Protein AF-A0A934FR22-F1 (afdb_monomer_lite)

Sequence (291 aa):
MLDIVLALAELAAFVAIAAALVRPSLRRRVAWSLLGAAGLALCAGIVSGGARRLAVEAGFARFRDNQIEFGAFPIETVDAPGFAFGLVVLAFCGAWAMALFVLDRRSWPPGELIPATGAGAWPFMAPLLLAWSGTALVLLLEKAAGPAGLVRPLAFERAILPASIAAAALLAIRLRSVISALLWVCLFVSVARWPIAAFGALATHFELGTSLDVHTITEFANPFAQMPVSVAPHSTEQIVWLNLGPNLLLLPGLYLFSAGGIAFAVAMFVLHPPEARSHDTSVQSGTPGTR

pLDDT: mean 85.63, std 13.68, range [37.59, 97.94]

Secondary structure (DSSP, 8-state):
-HHHHHHHHHHHHHHHHHHHHH-GGGHHHHHHHHHHHHHHHHHHHHHH-SEEEEEEEEEEEEEETTEEEEEEEEEEEEEEETTHHHHHHHHHHHHHHHHHHHHHHS---TT-SS-TT-TT--TTHHHHHHHHHHHHHHHHHHHTT--HHHHSTTHHHHHHHHHHHHHHHHHHHH-S-HHHHHHHHHHHHHHHHHHHHHHHHHHHHTT--STT--TT--EEE-TTT-SEEE--TT-HHHHIIIIIHIIIIIHHHHHHHHHHHHHHHHHHHHHS----SSSSS----------

Structure (mmCIF, N/CA/C/O backbone):
data_AF-A0A934FR22-F1
#
_entry.id   AF-A0A934FR22-F1
#
loop_
_atom_site.group_PDB
_atom_site.id
_atom_site.type_symbol
_atom_site.label_atom_id
_atom_site.label_alt_id
_atom_site.label_comp_id
_atom_site.label_asym_id
_atom_site.label_entity_id
_atom_site.label_seq_id
_atom_site.pdbx_PDB_ins_code
_atom_site.Cartn_x
_atom_site.Cartn_y
_atom_site.Cartn_z
_atom_site.occupancy
_atom_site.B_iso_or_equiv
_atom_site.auth_seq_id
_atom_site.auth_comp_id
_atom_site.auth_asym_id
_atom_site.auth_atom_id
_atom_site.pdbx_PDB_model_num
ATOM 1 N N . MET A 1 1 ? -9.100 -10.451 -16.460 1.00 81.12 1 MET A N 1
ATOM 2 C CA . MET A 1 1 ? -10.095 -10.883 -15.446 1.00 81.12 1 MET A CA 1
ATOM 3 C C . MET A 1 1 ? -9.420 -11.369 -14.165 1.00 81.12 1 MET A C 1
ATOM 5 O O . MET A 1 1 ? -9.745 -10.841 -13.113 1.00 81.12 1 MET A O 1
ATOM 9 N N . LEU A 1 2 ? -8.453 -12.295 -14.242 1.00 84.81 2 LEU A N 1
ATOM 10 C CA . LEU A 1 2 ? -7.722 -12.813 -13.074 1.00 84.81 2 LEU A CA 1
ATOM 11 C C . LEU A 1 2 ? -7.058 -11.716 -12.216 1.00 84.81 2 LEU A C 1
ATOM 13 O O . LEU A 1 2 ? -7.221 -11.721 -11.001 1.00 84.81 2 LEU A O 1
ATOM 17 N N . ASP A 1 3 ? -6.396 -10.734 -12.837 1.00 85.31 3 ASP A N 1
ATOM 18 C CA . ASP A 1 3 ? -5.753 -9.619 -12.119 1.00 85.31 3 ASP A CA 1
ATOM 19 C C . ASP A 1 3 ? -6.724 -8.791 -11.273 1.00 85.31 3 ASP A C 1
ATOM 21 O O . ASP A 1 3 ? -6.389 -8.380 -10.167 1.00 85.31 3 ASP A O 1
ATOM 25 N N . ILE A 1 4 ? -7.945 -8.577 -11.770 1.00 86.38 4 ILE A N 1
ATOM 26 C CA . ILE A 1 4 ? -8.983 -7.834 -11.046 1.00 86.38 4 ILE A CA 1
ATOM 27 C C . ILE A 1 4 ? -9.444 -8.644 -9.832 1.00 86.38 4 ILE A C 1
ATOM 29 O O . ILE A 1 4 ? -9.601 -8.094 -8.749 1.00 86.38 4 ILE A O 1
ATOM 33 N N . VAL A 1 5 ? -9.622 -9.958 -9.985 1.00 89.81 5 VAL A N 1
ATOM 34 C CA . VAL A 1 5 ? -10.012 -10.834 -8.871 1.00 89.81 5 VAL A CA 1
ATOM 35 C C . VAL A 1 5 ? -8.942 -10.834 -7.781 1.00 89.81 5 VAL A C 1
ATOM 37 O O . VAL A 1 5 ? -9.274 -10.691 -6.607 1.00 89.81 5 VAL A O 1
ATOM 40 N N . LEU A 1 6 ? -7.664 -10.929 -8.157 1.00 88.62 6 LEU A N 1
ATOM 41 C CA . LEU A 1 6 ? -6.547 -10.853 -7.214 1.00 88.62 6 LEU A CA 1
ATOM 42 C C . LEU A 1 6 ? -6.492 -9.491 -6.515 1.00 88.62 6 LEU A C 1
ATOM 44 O O . LEU A 1 6 ? -6.367 -9.433 -5.295 1.00 88.62 6 LEU A O 1
ATOM 48 N N . ALA A 1 7 ? -6.675 -8.409 -7.272 1.00 88.31 7 ALA A N 1
ATOM 49 C CA . ALA A 1 7 ? -6.735 -7.055 -6.741 1.00 88.31 7 ALA A CA 1
ATOM 50 C C . ALA A 1 7 ? -7.858 -6.862 -5.710 1.00 88.31 7 ALA A C 1
ATOM 52 O O . ALA A 1 7 ? -7.656 -6.212 -4.684 1.00 88.31 7 ALA A O 1
ATOM 53 N N . LEU A 1 8 ? -9.039 -7.423 -5.982 1.00 90.88 8 LEU A N 1
ATOM 54 C CA . LEU A 1 8 ? -10.184 -7.385 -5.075 1.00 90.88 8 LEU A CA 1
ATOM 55 C C . LEU A 1 8 ? -9.965 -8.268 -3.844 1.00 90.88 8 LEU A C 1
ATOM 57 O O . LEU A 1 8 ? -10.337 -7.869 -2.743 1.00 90.88 8 LEU A O 1
ATOM 61 N N . ALA A 1 9 ? -9.346 -9.439 -4.007 1.00 91.94 9 ALA A N 1
ATOM 62 C CA . ALA A 1 9 ? -9.019 -10.331 -2.898 1.00 91.94 9 ALA A CA 1
ATOM 63 C C . ALA A 1 9 ? -7.996 -9.699 -1.940 1.00 91.94 9 ALA A C 1
ATOM 65 O O . ALA A 1 9 ? -8.163 -9.774 -0.724 1.00 91.94 9 ALA A O 1
ATOM 66 N N . GLU A 1 10 ? -6.977 -9.027 -2.475 1.00 93.31 10 GLU A N 1
ATOM 67 C CA . GLU A 1 10 ? -6.004 -8.268 -1.687 1.00 93.31 10 GLU A CA 1
ATOM 68 C C . GLU A 1 10 ? -6.675 -7.116 -0.928 1.00 93.31 10 GLU A C 1
ATOM 70 O O . GLU A 1 10 ? -6.503 -6.990 0.286 1.00 93.31 10 GLU A O 1
ATOM 75 N N . LEU A 1 11 ? -7.505 -6.317 -1.609 1.00 93.38 11 LEU A N 1
ATOM 76 C CA . LEU A 1 11 ? -8.269 -5.253 -0.957 1.00 93.38 11 LEU A CA 1
ATOM 77 C C . LEU A 1 11 ? -9.165 -5.813 0.159 1.00 93.38 11 LEU A C 1
ATOM 79 O O . LEU A 1 11 ? -9.207 -5.258 1.256 1.00 93.38 11 LEU A O 1
ATOM 83 N N . ALA A 1 12 ? -9.845 -6.935 -0.089 1.00 94.88 12 ALA A N 1
ATOM 84 C CA . ALA A 1 12 ? -10.664 -7.607 0.912 1.00 94.88 12 ALA A CA 1
ATOM 85 C C . ALA A 1 12 ? -9.831 -8.079 2.115 1.00 94.88 12 ALA A C 1
ATOM 87 O O . ALA A 1 12 ? -10.291 -7.953 3.250 1.00 94.88 12 ALA A O 1
ATOM 88 N N . ALA A 1 13 ? -8.603 -8.561 1.900 1.00 95.81 13 ALA A N 1
ATOM 89 C CA . ALA A 1 13 ? -7.690 -8.930 2.979 1.00 95.81 13 ALA A CA 1
ATOM 90 C C . ALA A 1 13 ? -7.283 -7.710 3.822 1.00 95.81 13 ALA A C 1
ATOM 92 O O . ALA A 1 13 ? -7.377 -7.769 5.050 1.00 95.81 13 ALA A O 1
ATOM 93 N N . PHE A 1 14 ? -6.917 -6.585 3.198 1.00 96.62 14 PHE A N 1
ATOM 94 C CA . PHE A 1 14 ? -6.608 -5.344 3.919 1.00 96.62 14 PHE A CA 1
ATOM 95 C C . PHE A 1 14 ? -7.807 -4.823 4.718 1.00 96.62 14 PHE A C 1
ATOM 97 O O . PHE A 1 14 ? -7.660 -4.470 5.889 1.00 96.62 14 PHE A O 1
ATOM 104 N N . VAL A 1 15 ? -9.006 -4.830 4.128 1.00 96.25 15 VAL A N 1
ATOM 105 C CA . VAL A 1 15 ? -10.252 -4.445 4.810 1.00 96.25 15 VAL A CA 1
ATOM 106 C C . VAL A 1 15 ? -10.566 -5.391 5.970 1.00 96.25 15 VAL A C 1
ATOM 108 O O . VAL A 1 15 ? -10.941 -4.933 7.048 1.00 96.25 15 VAL A O 1
ATOM 111 N N . ALA A 1 16 ? -10.373 -6.700 5.797 1.00 97.06 16 ALA A N 1
ATOM 112 C CA . ALA A 1 16 ? -10.585 -7.681 6.856 1.00 97.06 16 ALA A CA 1
ATOM 113 C C . ALA A 1 16 ? -9.608 -7.479 8.024 1.00 97.06 16 ALA A C 1
ATOM 115 O O . ALA A 1 16 ? -10.032 -7.505 9.182 1.00 97.06 16 ALA A O 1
ATOM 116 N N . ILE A 1 17 ? -8.323 -7.222 7.745 1.00 96.31 17 ILE A N 1
ATOM 117 C CA . ILE A 1 17 ? -7.327 -6.899 8.777 1.00 96.31 17 ILE A CA 1
ATOM 118 C C . ILE A 1 17 ? -7.725 -5.611 9.500 1.00 96.31 17 ILE A C 1
ATOM 120 O O . ILE A 1 17 ? -7.822 -5.612 10.726 1.00 96.31 17 ILE A O 1
ATOM 124 N N . ALA A 1 18 ? -8.027 -4.541 8.762 1.00 94.81 18 ALA A N 1
ATOM 125 C CA . ALA A 1 18 ? -8.486 -3.269 9.315 1.00 94.81 18 ALA A CA 1
ATOM 126 C C . ALA A 1 18 ? -9.706 -3.452 10.240 1.00 94.81 18 ALA A C 1
ATOM 128 O O . ALA A 1 18 ? -9.711 -2.970 11.374 1.00 94.81 18 ALA A O 1
ATOM 129 N N . ALA A 1 19 ? -10.703 -4.230 9.813 1.00 93.69 19 ALA A N 1
ATOM 130 C CA . ALA A 1 19 ? -11.876 -4.545 10.620 1.00 93.69 19 ALA A CA 1
ATOM 131 C C . ALA A 1 19 ? -11.530 -5.359 11.881 1.00 93.69 19 ALA A C 1
ATOM 133 O O . ALA A 1 19 ? -12.086 -5.098 12.946 1.00 93.69 19 ALA A O 1
ATOM 134 N N . ALA A 1 20 ? -10.603 -6.317 11.799 1.00 93.56 20 ALA A N 1
ATOM 135 C CA . ALA A 1 20 ? -10.136 -7.104 12.944 1.00 93.56 20 ALA A CA 1
ATOM 136 C C . ALA A 1 20 ? -9.301 -6.293 13.950 1.00 93.56 20 ALA A C 1
ATOM 138 O O . ALA A 1 20 ? -9.310 -6.594 15.151 1.00 93.56 20 ALA A O 1
ATOM 139 N N . LEU A 1 21 ? -8.602 -5.255 13.485 1.00 91.44 21 LEU A N 1
ATOM 140 C CA . LEU A 1 21 ? -7.914 -4.305 14.357 1.00 91.44 21 LEU A CA 1
ATOM 141 C C . LEU A 1 21 ? -8.916 -3.512 15.201 1.00 91.44 21 LEU A C 1
ATOM 143 O O . LEU A 1 21 ? -8.714 -3.382 16.409 1.00 91.44 21 LEU A O 1
ATOM 147 N N . VAL A 1 22 ? -10.014 -3.058 14.589 1.00 89.44 22 VAL A N 1
ATOM 148 C CA . VAL A 1 22 ? -11.080 -2.301 15.267 1.00 89.44 22 VAL A CA 1
ATOM 149 C C . VAL A 1 22 ? -11.960 -3.205 16.137 1.00 89.44 22 VAL A C 1
ATOM 151 O O . VAL A 1 22 ? -12.307 -2.836 17.257 1.00 89.44 22 VAL A O 1
ATOM 154 N N . ARG A 1 23 ? -12.325 -4.399 15.652 1.00 90.25 23 ARG A N 1
ATOM 155 C CA . ARG A 1 23 ? -13.284 -5.303 16.301 1.00 90.25 23 ARG A CA 1
ATOM 156 C C . ARG A 1 23 ? -12.624 -6.625 16.722 1.00 90.25 23 ARG A C 1
ATOM 158 O O . ARG A 1 23 ? -12.466 -7.521 15.887 1.00 90.25 23 ARG A O 1
ATOM 165 N N . PRO A 1 24 ? -12.338 -6.820 18.027 1.00 89.75 24 PRO A N 1
ATOM 166 C CA . PRO A 1 24 ? -11.644 -8.009 18.525 1.00 89.75 24 PRO A CA 1
ATOM 167 C C . PRO A 1 24 ? -12.301 -9.339 18.142 1.00 89.75 24 PRO A C 1
ATOM 169 O O . PRO A 1 24 ? -11.608 -10.279 17.770 1.00 89.75 24 PRO A O 1
ATOM 172 N N . SER A 1 25 ? -13.638 -9.403 18.123 1.00 92.31 25 SER A N 1
ATOM 173 C CA . SER A 1 25 ? -14.383 -10.628 17.791 1.00 92.31 25 SER A CA 1
ATOM 174 C C . SER A 1 25 ? -14.128 -11.164 16.374 1.00 92.31 25 SER A C 1
ATOM 176 O O . SER A 1 25 ? -14.521 -12.288 16.065 1.00 92.31 25 SER A O 1
ATOM 178 N N . LEU A 1 26 ? -13.527 -10.364 15.488 1.00 94.94 26 LEU A N 1
ATOM 179 C CA . LEU A 1 26 ? -13.188 -10.769 14.124 1.00 94.94 26 LEU A CA 1
ATOM 180 C C . LEU A 1 26 ? -11.766 -11.332 13.999 1.00 94.94 26 LEU A C 1
ATOM 182 O O . LEU A 1 26 ? -11.506 -12.058 13.042 1.00 94.94 26 LEU A O 1
ATOM 186 N N . ARG A 1 27 ? -10.863 -11.062 14.954 1.00 94.62 27 ARG A N 1
ATOM 187 C CA . ARG A 1 27 ? -9.419 -11.358 14.852 1.00 94.62 27 ARG A CA 1
ATOM 188 C C . ARG A 1 27 ? -9.137 -12.801 14.474 1.00 94.62 27 ARG A C 1
ATOM 190 O O . ARG A 1 27 ? -8.468 -13.051 13.478 1.00 94.62 27 ARG A O 1
ATOM 197 N N . ARG A 1 28 ? -9.714 -13.749 15.214 1.00 95.75 28 ARG A N 1
ATOM 198 C CA . ARG A 1 28 ? -9.507 -15.181 14.971 1.00 95.75 28 ARG A CA 1
ATOM 199 C C . ARG A 1 28 ? -10.031 -15.632 13.607 1.00 95.75 28 ARG A C 1
ATOM 201 O O . ARG A 1 28 ? -9.380 -16.431 12.944 1.00 95.75 28 ARG A O 1
ATOM 208 N N . ARG A 1 29 ? -11.188 -15.118 13.174 1.00 97.19 29 ARG A N 1
ATOM 209 C CA . ARG A 1 29 ? -11.782 -15.463 11.869 1.00 97.19 29 ARG A CA 1
ATOM 210 C C . ARG A 1 29 ? -10.920 -14.937 10.724 1.00 97.19 29 ARG A C 1
ATOM 212 O O . ARG A 1 29 ? -10.612 -15.690 9.808 1.00 97.19 29 ARG A O 1
ATOM 219 N N . VAL A 1 30 ? -10.489 -13.681 10.829 1.00 97.56 30 VAL A N 1
ATOM 220 C CA . VAL A 1 30 ? -9.625 -13.038 9.833 1.00 97.56 30 VAL A CA 1
ATOM 221 C C . VAL A 1 30 ? -8.252 -13.708 9.784 1.00 97.56 30 VAL A C 1
ATOM 223 O O . VAL A 1 30 ? -7.750 -13.983 8.700 1.00 97.56 30 VAL A O 1
ATOM 226 N N . ALA A 1 31 ? -7.667 -14.060 10.931 1.00 97.38 31 ALA A N 1
ATOM 227 C CA . ALA A 1 31 ? -6.400 -14.787 10.979 1.00 97.38 31 ALA A CA 1
ATOM 228 C C . ALA A 1 31 ? -6.476 -16.124 10.222 1.00 97.38 31 ALA A C 1
ATOM 230 O O . ALA A 1 31 ? -5.616 -16.410 9.391 1.00 97.38 31 ALA A O 1
ATOM 231 N N . TRP A 1 32 ? -7.537 -16.912 10.431 1.00 97.94 32 TRP A N 1
ATOM 232 C CA . TRP A 1 32 ? -7.736 -18.157 9.684 1.00 97.94 32 TRP A CA 1
ATOM 233 C C . TRP A 1 32 ? -7.959 -17.931 8.189 1.00 97.94 32 TRP A C 1
ATOM 235 O O . TRP A 1 32 ? -7.387 -18.664 7.384 1.00 97.94 32 TRP A O 1
ATOM 245 N N . SER A 1 33 ? -8.731 -16.911 7.794 1.00 97.50 33 SER A N 1
ATOM 246 C CA . SER A 1 33 ? -8.912 -16.604 6.370 1.00 97.50 33 SER A CA 1
ATOM 247 C C . SER A 1 33 ? -7.609 -16.169 5.699 1.00 97.50 33 SER A C 1
ATOM 249 O O . SER A 1 33 ? -7.371 -16.548 4.557 1.00 97.50 33 SER A O 1
ATOM 251 N N . LEU A 1 34 ? -6.742 -15.433 6.405 1.00 97.38 34 LEU A N 1
ATOM 252 C CA . LEU A 1 34 ? -5.422 -15.049 5.897 1.00 97.38 34 LEU A CA 1
ATOM 253 C C . LEU A 1 34 ? -4.523 -16.269 5.694 1.00 97.38 34 LEU A C 1
ATOM 255 O O . LEU A 1 34 ? -3.873 -16.364 4.660 1.00 97.38 34 LEU A O 1
ATOM 259 N N . LEU A 1 35 ? -4.513 -17.223 6.631 1.00 97.31 35 LEU A N 1
ATOM 260 C CA . LEU A 1 35 ? -3.763 -18.474 6.465 1.00 97.31 35 LEU A CA 1
ATOM 261 C C . LEU A 1 35 ? -4.289 -19.306 5.287 1.00 97.31 35 LEU A C 1
ATOM 263 O O . LEU A 1 35 ? -3.499 -19.863 4.528 1.00 97.31 35 LEU A O 1
ATOM 267 N N . GLY A 1 36 ? -5.610 -19.349 5.095 1.00 96.38 36 GLY A N 1
ATOM 268 C CA . GLY A 1 36 ? -6.220 -19.977 3.922 1.00 96.38 36 GLY A CA 1
ATOM 269 C C . GLY A 1 36 ? -5.791 -19.303 2.615 1.00 96.38 36 GLY A C 1
ATOM 270 O O . GLY A 1 36 ? -5.343 -19.980 1.692 1.00 96.38 36 GLY A O 1
ATOM 271 N N . ALA A 1 37 ? -5.858 -17.969 2.552 1.00 94.12 37 ALA A N 1
ATOM 272 C CA . ALA A 1 37 ? -5.422 -17.191 1.391 1.00 94.12 37 ALA A CA 1
ATOM 273 C C . ALA A 1 37 ? -3.923 -17.374 1.098 1.00 94.12 37 ALA A C 1
ATOM 275 O O . ALA A 1 37 ? -3.538 -17.532 -0.058 1.00 94.12 37 ALA A O 1
ATOM 276 N N . ALA A 1 38 ? -3.094 -17.424 2.141 1.00 93.81 38 ALA A N 1
ATOM 277 C CA . ALA A 1 38 ? -1.664 -17.685 2.049 1.00 93.81 38 ALA A CA 1
ATOM 278 C C . ALA A 1 38 ? -1.362 -19.058 1.433 1.00 93.81 38 ALA A C 1
ATOM 280 O O . ALA A 1 38 ? -0.555 -19.160 0.510 1.00 93.81 38 ALA A O 1
ATOM 281 N N . GLY A 1 39 ? -2.044 -20.105 1.912 1.00 94.00 39 GLY A N 1
ATOM 282 C CA . GLY A 1 39 ? -1.922 -21.453 1.362 1.00 94.00 39 GLY A CA 1
ATOM 283 C C . GLY A 1 39 ? -2.345 -21.510 -0.105 1.00 94.00 39 GLY A C 1
ATOM 284 O O . GLY A 1 39 ? -1.630 -22.075 -0.928 1.00 94.00 39 GLY A O 1
ATOM 285 N N . LEU A 1 40 ? -3.458 -20.860 -0.459 1.00 93.19 40 LEU A N 1
ATOM 286 C CA . LEU A 1 40 ? -3.921 -20.780 -1.846 1.00 93.19 40 LEU A CA 1
ATOM 287 C C . LEU A 1 40 ? -2.934 -20.035 -2.751 1.00 93.19 40 LEU A C 1
ATOM 289 O O . LEU A 1 40 ? -2.657 -20.510 -3.849 1.00 93.19 40 LEU A O 1
ATOM 293 N N . ALA A 1 41 ? -2.378 -18.906 -2.305 1.00 91.00 41 ALA A N 1
ATOM 294 C CA . ALA A 1 41 ? -1.398 -18.140 -3.074 1.00 91.00 41 ALA A CA 1
ATOM 295 C C . ALA A 1 41 ? -0.099 -18.928 -3.295 1.00 91.00 41 ALA A C 1
ATOM 297 O O . ALA A 1 41 ? 0.434 -18.935 -4.406 1.00 91.00 41 ALA A O 1
ATOM 298 N N . LEU A 1 42 ? 0.379 -19.638 -2.269 1.00 92.75 42 LEU A N 1
ATOM 299 C CA . LEU A 1 42 ? 1.545 -20.509 -2.381 1.00 92.75 42 LEU A CA 1
ATOM 300 C C . LEU A 1 42 ? 1.291 -21.661 -3.360 1.00 92.75 42 LEU A C 1
ATOM 302 O O . LEU A 1 42 ? 2.094 -21.880 -4.265 1.00 92.75 42 LEU A O 1
ATOM 306 N N . CYS A 1 43 ? 0.161 -22.360 -3.221 1.00 93.12 43 CYS A N 1
ATOM 307 C CA . CYS A 1 43 ? -0.235 -23.426 -4.140 1.00 93.12 43 CYS A CA 1
ATOM 308 C C . CYS A 1 43 ? -0.362 -22.908 -5.574 1.00 93.12 43 CYS A C 1
ATOM 310 O O . CYS A 1 43 ? 0.142 -23.546 -6.492 1.00 93.12 43 CYS A O 1
ATOM 312 N N . ALA A 1 44 ? -0.973 -21.737 -5.777 1.00 89.56 44 ALA A N 1
ATOM 313 C CA . ALA A 1 44 ? -1.074 -21.113 -7.091 1.00 89.56 44 ALA A CA 1
ATOM 314 C C . ALA A 1 44 ? 0.311 -20.811 -7.683 1.00 89.56 44 ALA A C 1
ATOM 316 O O . ALA A 1 44 ? 0.543 -21.092 -8.857 1.00 89.56 44 ALA A O 1
ATOM 317 N N . GLY A 1 45 ? 1.245 -20.302 -6.873 1.00 87.50 45 GLY A N 1
ATOM 318 C CA . GLY A 1 45 ? 2.629 -20.072 -7.285 1.00 87.50 45 GLY A CA 1
ATOM 319 C C . GLY A 1 45 ? 3.343 -21.357 -7.709 1.00 87.50 45 GLY A C 1
ATOM 320 O O . GLY A 1 45 ? 3.931 -21.402 -8.788 1.00 87.50 45 GLY A O 1
ATOM 321 N N . ILE A 1 46 ? 3.229 -22.424 -6.914 1.00 91.38 46 ILE A N 1
ATOM 322 C CA . ILE A 1 46 ? 3.841 -23.732 -7.201 1.00 91.38 46 ILE A CA 1
ATOM 323 C C . ILE A 1 46 ? 3.233 -24.366 -8.459 1.00 91.38 46 ILE A C 1
ATOM 325 O O . ILE A 1 46 ? 3.970 -24.796 -9.342 1.00 91.38 46 ILE A O 1
ATOM 329 N N . VAL A 1 47 ? 1.900 -24.400 -8.558 1.00 90.44 47 VAL A N 1
ATOM 330 C CA . VAL A 1 47 ? 1.175 -25.016 -9.683 1.00 90.44 47 VAL A CA 1
ATOM 331 C C . VAL A 1 47 ? 1.406 -24.254 -10.981 1.00 90.44 47 VAL A C 1
ATOM 333 O O . VAL A 1 47 ? 1.484 -24.874 -12.037 1.00 90.44 47 VAL A O 1
ATOM 336 N N . SER A 1 48 ? 1.541 -22.924 -10.918 1.00 82.38 48 SER A N 1
ATOM 337 C CA . SER A 1 48 ? 1.800 -22.126 -12.117 1.00 82.38 48 SER A CA 1
ATOM 338 C C . SER A 1 48 ? 3.117 -22.495 -12.805 1.00 82.38 48 SER A C 1
ATOM 340 O O . SER A 1 48 ? 3.190 -22.379 -14.025 1.00 82.38 48 SER A O 1
ATOM 342 N N . GLY A 1 49 ? 4.100 -23.013 -12.053 1.00 81.19 49 GLY A N 1
ATOM 343 C CA . GLY A 1 49 ? 5.391 -23.457 -12.576 1.00 81.19 49 GLY A CA 1
ATOM 344 C C . GLY A 1 49 ? 6.190 -22.358 -13.296 1.00 81.19 49 GLY A C 1
ATOM 345 O O . GLY A 1 49 ? 5.706 -21.264 -13.570 1.00 81.19 49 GLY A O 1
ATOM 346 N N 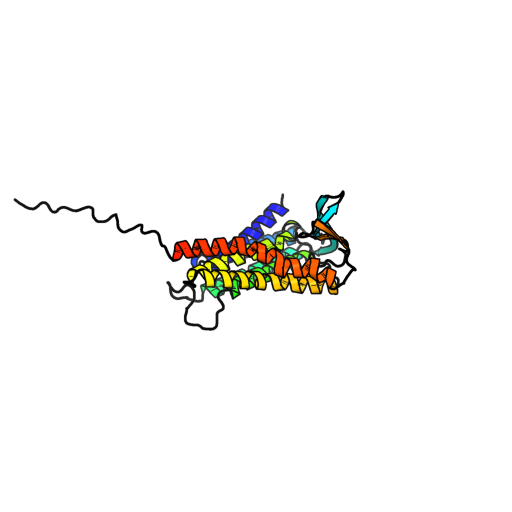. GLY A 1 50 ? 7.453 -22.654 -13.611 1.00 87.06 50 GLY A N 1
ATOM 347 C CA . GLY A 1 50 ? 8.266 -21.825 -14.509 1.00 87.06 50 GLY A CA 1
ATOM 348 C C . GLY A 1 50 ? 8.693 -20.452 -13.974 1.00 87.06 50 GLY A C 1
ATOM 349 O O . GLY A 1 50 ? 8.508 -20.116 -12.804 1.00 87.06 50 GLY A O 1
ATOM 350 N N . ALA A 1 51 ? 9.329 -19.676 -14.854 1.00 92.06 51 ALA A N 1
ATOM 351 C CA . ALA A 1 51 ? 9.683 -18.283 -14.607 1.00 92.06 51 ALA A CA 1
ATOM 352 C C . ALA A 1 51 ? 8.510 -17.369 -14.991 1.00 92.06 51 ALA A C 1
ATOM 354 O O . ALA A 1 51 ? 7.832 -17.595 -15.995 1.00 92.06 51 ALA A O 1
ATOM 355 N N . ARG A 1 52 ? 8.277 -16.332 -14.191 1.00 92.31 52 ARG A N 1
ATOM 356 C CA . ARG A 1 52 ? 7.316 -15.261 -14.445 1.00 92.31 52 ARG A CA 1
ATOM 357 C C . ARG A 1 52 ? 8.064 -13.987 -14.778 1.00 92.31 52 ARG A C 1
ATOM 359 O O . ARG A 1 52 ? 9.100 -13.716 -14.182 1.00 92.31 52 ARG A O 1
ATOM 366 N N . ARG A 1 53 ? 7.464 -13.203 -15.667 1.00 94.94 53 ARG A N 1
ATOM 367 C CA . ARG A 1 53 ? 7.978 -11.922 -16.131 1.00 94.94 53 ARG A CA 1
ATOM 368 C C . ARG A 1 53 ? 6.978 -10.819 -15.819 1.00 94.94 53 ARG A C 1
ATOM 370 O O . ARG A 1 53 ? 5.791 -10.972 -16.114 1.00 94.94 53 ARG A O 1
ATOM 377 N N . LEU A 1 54 ? 7.448 -9.721 -15.244 1.00 95.06 54 LEU A N 1
ATOM 378 C CA . LEU A 1 54 ? 6.654 -8.537 -14.926 1.00 95.06 54 LEU A CA 1
ATOM 379 C C . LEU A 1 54 ? 7.328 -7.297 -15.514 1.00 95.06 54 LEU A C 1
ATOM 381 O O . LEU A 1 54 ? 8.472 -7.006 -15.185 1.00 95.06 54 LEU A O 1
ATOM 385 N N . ALA A 1 55 ? 6.602 -6.548 -16.344 1.00 94.88 55 ALA A N 1
ATOM 386 C CA . ALA A 1 55 ? 6.992 -5.187 -16.695 1.00 94.88 55 ALA A CA 1
ATOM 387 C C . ALA A 1 55 ? 6.596 -4.257 -15.541 1.00 94.88 55 ALA A C 1
ATOM 389 O O . ALA A 1 55 ? 5.411 -4.128 -15.223 1.00 94.88 55 ALA A O 1
ATOM 390 N N . VAL A 1 56 ? 7.591 -3.669 -14.887 1.00 93.75 56 VAL A N 1
ATOM 391 C CA . VAL A 1 56 ? 7.406 -2.685 -13.824 1.00 93.75 56 VAL A CA 1
ATOM 392 C C . VAL A 1 56 ? 7.238 -1.323 -14.479 1.00 93.75 56 VAL A C 1
ATOM 394 O O . VAL A 1 56 ? 8.070 -0.890 -15.277 1.00 93.75 56 VAL A O 1
ATOM 397 N N . GLU A 1 57 ? 6.138 -0.660 -14.146 1.00 93.31 57 GLU A N 1
ATOM 398 C CA . GLU A 1 57 ? 5.760 0.628 -14.711 1.00 93.31 57 GLU A CA 1
ATOM 399 C C . GLU A 1 57 ? 5.422 1.606 -13.587 1.00 93.31 57 GLU A C 1
ATOM 401 O O . GLU A 1 57 ? 4.774 1.240 -12.602 1.00 93.31 57 GLU A O 1
ATOM 406 N N . ALA A 1 58 ? 5.804 2.864 -13.769 1.00 90.88 58 ALA A N 1
ATOM 407 C CA . ALA A 1 58 ? 5.405 3.963 -12.909 1.00 90.88 58 ALA A CA 1
ATOM 408 C C . ALA A 1 58 ? 4.269 4.764 -13.570 1.00 90.88 58 ALA A C 1
ATOM 410 O O . ALA A 1 58 ? 4.272 4.985 -14.781 1.00 90.88 58 ALA A O 1
ATOM 411 N N . GLY A 1 59 ? 3.261 5.172 -12.798 1.00 88.12 59 GLY A N 1
ATOM 412 C CA . GLY A 1 59 ? 2.074 5.858 -13.322 1.00 88.12 59 GLY A CA 1
ATOM 413 C C . GLY A 1 59 ? 2.092 7.352 -13.018 1.00 88.12 59 GLY A C 1
ATOM 414 O O . GLY A 1 59 ? 1.977 7.724 -11.853 1.00 88.12 59 GLY A O 1
ATOM 415 N N . PHE A 1 60 ? 2.167 8.204 -14.045 1.00 87.44 60 PHE A N 1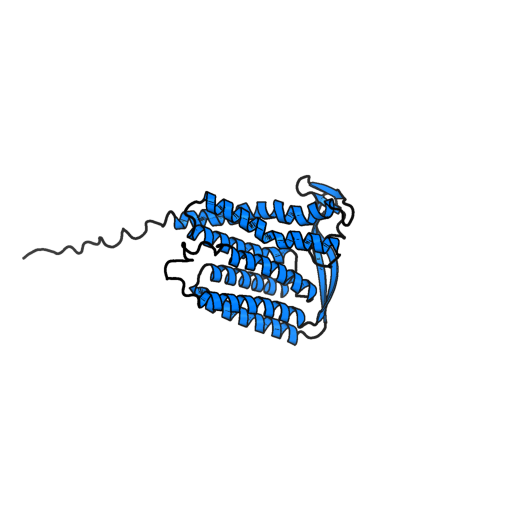
ATOM 416 C CA . PHE A 1 60 ? 2.180 9.665 -13.883 1.00 87.44 60 PHE A CA 1
ATOM 417 C C . PHE A 1 60 ? 1.351 10.383 -14.946 1.00 87.44 60 PHE A C 1
ATOM 419 O O . PHE A 1 60 ? 1.132 9.881 -16.048 1.00 87.44 60 PHE A O 1
ATOM 426 N N . ALA A 1 61 ? 0.890 11.587 -14.609 1.00 87.25 61 ALA A N 1
ATOM 427 C CA . ALA A 1 61 ? 0.253 12.473 -15.572 1.00 87.25 61 ALA A CA 1
ATOM 428 C C . ALA A 1 61 ? 1.307 13.043 -16.536 1.00 87.25 61 ALA A C 1
ATOM 430 O O . ALA A 1 61 ? 2.326 13.587 -16.104 1.00 87.25 61 ALA A O 1
ATOM 431 N N . ARG A 1 62 ? 1.051 12.950 -17.840 1.00 87.62 62 ARG A N 1
ATOM 432 C CA . ARG A 1 62 ? 1.906 13.481 -18.906 1.00 87.62 62 ARG A CA 1
ATOM 433 C C . ARG A 1 62 ? 1.104 14.329 -19.881 1.00 87.62 62 ARG A C 1
ATOM 435 O O . ARG A 1 62 ? -0.107 14.156 -20.007 1.00 87.62 62 ARG A O 1
ATOM 442 N N . PHE A 1 63 ? 1.793 15.221 -20.583 1.00 86.06 63 PHE A N 1
ATOM 443 C CA . PHE A 1 63 ? 1.205 15.962 -21.691 1.00 86.06 63 PHE A CA 1
ATOM 444 C C . PHE A 1 63 ? 1.342 15.172 -22.989 1.00 86.06 63 PHE A C 1
ATOM 446 O O . PHE A 1 63 ? 2.440 14.767 -23.363 1.00 86.06 63 PHE A O 1
ATOM 453 N N . ARG A 1 64 ? 0.225 14.986 -23.691 1.00 83.69 64 ARG A N 1
ATOM 454 C CA . ARG A 1 64 ? 0.187 14.470 -25.058 1.00 83.69 64 ARG A CA 1
ATOM 455 C C . ARG A 1 64 ? -0.828 15.274 -25.853 1.00 83.69 64 ARG A C 1
ATOM 457 O O . ARG A 1 64 ? -1.956 15.439 -25.405 1.00 83.69 64 ARG A O 1
ATOM 464 N N . ASP A 1 65 ? -0.415 15.805 -27.001 1.00 85.81 65 ASP A N 1
ATOM 465 C CA . ASP A 1 65 ? -1.293 16.558 -27.908 1.00 85.81 65 ASP A CA 1
ATOM 466 C C . ASP A 1 65 ? -2.082 17.690 -27.200 1.00 85.81 65 ASP A C 1
ATOM 468 O O . ASP A 1 65 ? -3.278 17.874 -27.418 1.00 85.81 65 ASP A O 1
ATOM 472 N N . ASN A 1 66 ? -1.409 18.446 -26.318 1.00 84.25 66 ASN A N 1
ATOM 473 C CA . ASN A 1 66 ? -1.983 19.500 -25.457 1.00 84.25 66 ASN A CA 1
ATOM 474 C C . ASN A 1 66 ? -3.053 19.036 -24.446 1.00 84.25 66 ASN A C 1
ATOM 476 O O . ASN A 1 66 ? -3.781 19.864 -23.898 1.00 84.25 66 ASN A O 1
ATOM 480 N N . GLN A 1 67 ? -3.140 17.740 -24.156 1.00 86.88 67 GLN A N 1
ATOM 481 C CA . GLN A 1 67 ? -4.017 17.184 -23.128 1.00 86.88 67 GLN A CA 1
ATOM 482 C C . GLN A 1 67 ? -3.209 16.485 -22.035 1.00 86.88 67 GLN A C 1
ATOM 484 O O . GLN A 1 67 ? -2.137 15.933 -22.285 1.00 86.88 67 GLN A O 1
ATOM 489 N N . ILE A 1 68 ? -3.732 16.521 -20.808 1.00 85.94 68 ILE A N 1
ATOM 490 C CA . ILE A 1 68 ? -3.184 15.755 -19.688 1.00 85.94 68 ILE A CA 1
ATOM 491 C C . ILE A 1 68 ? -3.772 14.348 -19.760 1.00 85.94 68 ILE A C 1
ATOM 493 O O . ILE A 1 68 ? -4.983 14.168 -19.631 1.00 85.94 68 ILE A O 1
ATOM 497 N N . GLU A 1 69 ? -2.912 13.351 -19.922 1.00 88.81 69 GLU A N 1
ATOM 498 C CA . GLU A 1 69 ? -3.277 11.938 -19.858 1.00 88.81 69 GLU A CA 1
ATOM 499 C C . GLU A 1 69 ? -2.468 11.215 -18.778 1.00 88.81 69 GLU A C 1
ATOM 501 O O . GLU A 1 69 ? -1.346 11.601 -18.449 1.00 88.81 69 GLU A O 1
ATOM 506 N N . PHE A 1 70 ? -3.028 10.144 -18.217 1.00 86.69 70 PHE A N 1
ATOM 507 C CA . PHE A 1 70 ? -2.269 9.254 -17.342 1.00 86.69 70 PHE A CA 1
ATOM 508 C C . PHE A 1 70 ? -1.453 8.287 -18.199 1.00 86.69 70 PHE A C 1
ATOM 510 O O . PHE A 1 70 ? -2.011 7.461 -18.921 1.00 86.69 70 PHE A O 1
ATOM 517 N N . GLY A 1 71 ? -0.132 8.407 -18.120 1.00 84.81 71 GLY A N 1
ATOM 518 C CA . GLY A 1 71 ? 0.819 7.532 -18.789 1.00 84.81 71 GLY A CA 1
ATOM 519 C C . GLY A 1 71 ? 1.381 6.476 -17.843 1.00 84.81 71 GLY A C 1
ATOM 520 O O . GLY A 1 71 ? 1.568 6.727 -16.651 1.00 84.81 71 GLY A O 1
ATOM 521 N N . ALA A 1 72 ? 1.675 5.304 -18.400 1.00 89.06 72 ALA A N 1
ATOM 522 C CA . ALA A 1 72 ? 2.547 4.319 -17.779 1.00 89.06 72 ALA A CA 1
ATOM 523 C C . ALA A 1 72 ? 3.957 4.486 -18.356 1.00 89.06 72 ALA A C 1
ATOM 525 O O . ALA A 1 72 ? 4.134 4.513 -19.577 1.00 89.06 72 ALA A O 1
ATOM 526 N N . PHE A 1 73 ? 4.941 4.636 -17.478 1.00 90.19 73 PHE A N 1
ATOM 527 C CA . PHE A 1 73 ? 6.347 4.798 -17.816 1.00 90.19 73 PHE A CA 1
ATOM 528 C C . PHE A 1 73 ? 7.068 3.489 -17.502 1.00 90.19 73 PHE A C 1
ATOM 530 O O . PHE A 1 73 ? 7.071 3.083 -16.339 1.00 90.19 73 PHE A O 1
ATOM 537 N N . PRO A 1 74 ? 7.642 2.799 -18.501 1.00 92.00 74 PRO A N 1
ATOM 538 C CA . PRO A 1 74 ? 8.374 1.567 -18.254 1.00 92.00 74 PRO A CA 1
ATOM 539 C C . PRO A 1 74 ? 9.637 1.870 -17.444 1.00 92.00 74 PRO A C 1
ATOM 541 O O . PRO A 1 74 ? 10.387 2.785 -17.783 1.00 92.00 74 PRO A O 1
ATOM 544 N N . ILE A 1 75 ? 9.862 1.093 -16.385 1.00 93.25 75 ILE A N 1
ATOM 545 C CA . ILE A 1 75 ? 11.043 1.206 -15.523 1.00 93.25 75 ILE A CA 1
ATOM 546 C C . ILE A 1 75 ? 11.995 0.046 -15.808 1.00 93.25 75 ILE A C 1
ATOM 548 O O . ILE A 1 75 ? 13.090 0.238 -16.321 1.00 93.25 75 ILE A O 1
ATOM 552 N N . GLU A 1 76 ? 11.552 -1.178 -15.530 1.00 93.81 76 GLU A N 1
ATOM 553 C CA . GLU A 1 76 ? 12.358 -2.389 -15.678 1.00 93.81 76 GLU A CA 1
ATOM 554 C C . GLU A 1 76 ? 11.448 -3.571 -16.027 1.00 93.81 76 GLU A C 1
ATOM 556 O O . GLU A 1 76 ? 10.237 -3.545 -15.802 1.00 93.81 76 GLU A O 1
ATOM 561 N N . THR A 1 77 ? 12.020 -4.644 -16.569 1.00 95.69 77 THR A N 1
ATOM 562 C CA . THR A 1 77 ? 11.359 -5.947 -16.569 1.00 95.69 77 THR A CA 1
ATOM 563 C C . THR A 1 77 ? 12.021 -6.892 -15.574 1.00 95.69 77 THR A C 1
ATOM 565 O O . THR A 1 77 ? 13.209 -7.167 -15.689 1.00 95.69 77 THR A O 1
ATOM 568 N N . VAL A 1 78 ? 11.233 -7.437 -14.650 1.00 95.81 78 VAL A N 1
ATOM 569 C CA . VAL A 1 78 ? 11.690 -8.380 -13.627 1.00 95.81 78 VAL A CA 1
ATOM 570 C C . VAL A 1 78 ? 11.284 -9.802 -13.999 1.00 95.81 78 VAL A C 1
ATOM 572 O O . VAL A 1 78 ? 10.113 -10.059 -14.287 1.00 95.81 78 VAL A O 1
ATOM 575 N N . ASP A 1 79 ? 12.239 -10.729 -13.925 1.00 96.00 79 ASP A N 1
ATOM 576 C CA . ASP A 1 79 ? 12.013 -12.168 -14.043 1.00 96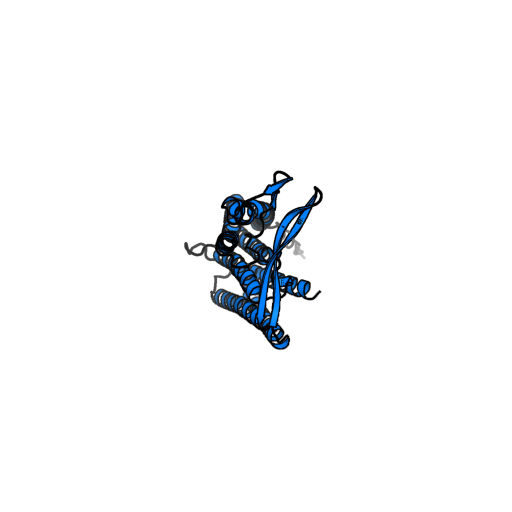.00 79 ASP A CA 1
ATOM 577 C C . ASP A 1 79 ? 12.230 -12.855 -12.686 1.00 96.00 79 ASP A C 1
ATOM 579 O O . ASP A 1 79 ? 13.252 -12.655 -12.030 1.00 96.00 79 ASP A O 1
ATOM 583 N N . ALA A 1 80 ? 11.281 -13.688 -12.256 1.00 95.94 80 ALA A N 1
ATOM 584 C CA . ALA A 1 80 ? 11.381 -14.431 -10.999 1.00 95.94 80 ALA A CA 1
ATOM 585 C C . ALA A 1 80 ? 10.731 -15.822 -11.097 1.00 95.94 80 ALA A C 1
ATOM 587 O O . ALA A 1 80 ? 9.841 -16.039 -11.923 1.00 95.94 80 ALA A O 1
ATOM 588 N N . PRO A 1 81 ? 11.116 -16.790 -10.247 1.00 94.75 81 PRO A N 1
ATOM 589 C CA . PRO A 1 81 ? 10.425 -18.074 -10.174 1.00 94.75 81 PRO A CA 1
ATOM 590 C C . PRO A 1 81 ? 8.943 -17.902 -9.814 1.00 94.75 81 PRO A C 1
ATOM 592 O O . PRO A 1 81 ? 8.603 -17.127 -8.922 1.00 94.75 81 PRO A O 1
ATOM 595 N N . GLY A 1 82 ? 8.051 -18.672 -10.440 1.00 88.88 82 GLY A N 1
ATOM 596 C CA . GLY A 1 82 ? 6.602 -18.537 -10.264 1.00 88.88 82 GLY A CA 1
ATOM 597 C C . GLY A 1 82 ? 6.106 -18.713 -8.827 1.00 88.88 82 GLY A C 1
ATOM 598 O O . GLY A 1 82 ? 5.097 -18.124 -8.453 1.00 88.88 82 GLY A O 1
ATOM 599 N N . PHE A 1 83 ? 6.839 -19.439 -7.981 1.00 93.06 83 PHE A N 1
ATOM 600 C CA . PHE A 1 83 ? 6.509 -19.587 -6.562 1.00 93.06 83 PHE A CA 1
ATOM 601 C C . PHE A 1 83 ? 6.885 -18.365 -5.702 1.00 93.06 83 PHE A C 1
ATOM 603 O O . PHE A 1 83 ? 6.392 -18.248 -4.579 1.00 93.06 83 PHE A O 1
ATOM 610 N N . ALA A 1 84 ? 7.744 -17.460 -6.191 1.00 95.56 84 ALA A N 1
ATOM 611 C CA . ALA A 1 84 ? 8.302 -16.363 -5.400 1.00 95.56 84 ALA A CA 1
ATOM 612 C C . ALA A 1 84 ? 7.210 -15.421 -4.871 1.00 95.56 84 ALA A C 1
ATOM 614 O O . ALA A 1 84 ? 7.197 -15.105 -3.682 1.00 95.56 84 ALA A O 1
ATOM 615 N N . PHE A 1 85 ? 6.234 -15.043 -5.707 1.00 93.88 85 PHE A N 1
ATOM 616 C CA . PHE A 1 85 ? 5.129 -14.190 -5.256 1.00 93.88 85 PHE A CA 1
ATOM 617 C C . PHE A 1 85 ? 4.275 -14.886 -4.182 1.00 93.88 85 PHE A C 1
ATOM 619 O O . PHE A 1 85 ? 3.825 -14.245 -3.234 1.00 93.88 85 PHE A O 1
ATOM 626 N N . GLY A 1 86 ? 4.084 -16.206 -4.295 1.00 94.44 86 GLY A N 1
ATOM 627 C CA . GLY A 1 86 ? 3.343 -17.002 -3.318 1.00 94.44 86 GLY A CA 1
ATOM 628 C C . GLY A 1 86 ? 4.015 -16.993 -1.943 1.00 94.44 86 GLY A C 1
ATOM 629 O O . GLY A 1 86 ? 3.327 -16.871 -0.932 1.00 94.44 86 GLY A O 1
ATOM 630 N N . LEU A 1 87 ? 5.352 -17.038 -1.900 1.00 96.12 87 LEU A N 1
ATOM 631 C CA . LEU A 1 87 ? 6.127 -16.899 -0.660 1.00 96.12 87 LEU A CA 1
ATOM 632 C C . LEU A 1 87 ? 5.988 -15.505 -0.039 1.00 96.12 87 LEU A C 1
ATOM 634 O O . LEU A 1 87 ? 5.843 -15.396 1.177 1.00 96.12 87 LEU A O 1
ATOM 638 N N . VAL A 1 88 ? 5.989 -14.450 -0.858 1.00 96.81 88 VAL A N 1
ATOM 639 C CA . VAL A 1 88 ? 5.783 -13.072 -0.386 1.00 96.81 88 VAL A CA 1
ATOM 640 C C . VAL A 1 88 ? 4.392 -12.915 0.243 1.00 96.81 88 VAL A C 1
ATOM 642 O O . VAL A 1 88 ? 4.276 -12.420 1.367 1.00 96.81 88 VAL A O 1
ATOM 645 N N . VAL A 1 89 ? 3.340 -13.407 -0.424 1.00 95.81 89 VAL A N 1
ATOM 646 C CA . VAL A 1 89 ? 1.969 -13.395 0.120 1.00 95.81 89 VAL A CA 1
ATOM 647 C C . VAL A 1 89 ? 1.878 -14.230 1.397 1.00 95.81 89 VAL A C 1
ATOM 649 O O . VAL A 1 89 ? 1.284 -13.786 2.380 1.00 95.81 89 VAL A O 1
ATOM 652 N N . LEU A 1 90 ? 2.500 -15.412 1.421 1.00 96.06 90 LEU A N 1
ATOM 653 C CA . LEU A 1 90 ? 2.548 -16.273 2.602 1.00 96.06 90 LEU A CA 1
ATOM 654 C C . LEU A 1 90 ? 3.192 -15.565 3.795 1.00 96.06 90 LEU A C 1
ATOM 656 O O . LEU A 1 90 ? 2.634 -15.603 4.891 1.00 96.06 90 LEU A O 1
ATOM 660 N N . ALA A 1 91 ? 4.335 -14.910 3.588 1.00 97.44 91 ALA A N 1
ATOM 661 C CA . ALA A 1 91 ? 5.037 -14.183 4.637 1.00 97.44 91 ALA A CA 1
ATOM 662 C C . ALA A 1 91 ? 4.167 -13.053 5.206 1.00 97.44 91 ALA A C 1
ATOM 664 O O . ALA A 1 91 ? 4.006 -12.953 6.423 1.00 97.44 91 ALA A O 1
ATOM 665 N N . PHE A 1 92 ? 3.542 -12.253 4.339 1.00 97.50 92 PHE A N 1
ATOM 666 C CA . PHE A 1 92 ? 2.665 -11.161 4.756 1.00 97.50 92 PHE A CA 1
ATOM 667 C C . PHE A 1 92 ? 1.429 -11.661 5.518 1.00 97.50 92 PHE A C 1
ATOM 669 O O . PHE A 1 92 ? 1.170 -11.237 6.648 1.00 97.50 92 PHE A O 1
ATOM 676 N N . CYS A 1 93 ? 0.675 -12.593 4.932 1.00 97.44 93 CYS A N 1
ATOM 677 C CA . CYS A 1 93 ? -0.535 -13.137 5.543 1.00 97.44 93 CYS A CA 1
ATOM 678 C C . CYS A 1 93 ? -0.226 -13.910 6.831 1.00 97.44 93 CYS A C 1
ATOM 680 O O . CYS A 1 93 ? -0.976 -13.796 7.800 1.00 97.44 93 CYS A O 1
ATOM 682 N N . GLY A 1 94 ? 0.879 -14.657 6.870 1.00 97.31 94 GLY A N 1
ATOM 683 C CA . GLY A 1 94 ? 1.346 -15.375 8.054 1.00 97.31 94 GLY A CA 1
ATOM 684 C C . GLY A 1 94 ? 1.727 -14.430 9.192 1.00 97.31 94 GLY A C 1
ATOM 685 O O . GLY A 1 94 ? 1.289 -14.634 10.326 1.00 97.31 94 GLY A O 1
ATOM 686 N N . ALA A 1 95 ? 2.464 -13.355 8.894 1.00 97.50 95 ALA A N 1
ATOM 687 C CA . ALA A 1 95 ? 2.822 -12.335 9.877 1.00 97.50 95 ALA A CA 1
ATOM 688 C C . ALA A 1 95 ? 1.578 -11.652 10.467 1.00 97.50 95 ALA A C 1
ATOM 690 O O . ALA A 1 95 ? 1.458 -11.539 11.689 1.00 97.50 95 ALA A O 1
ATOM 691 N N . TRP A 1 96 ? 0.612 -11.266 9.626 1.00 97.44 96 TRP A N 1
ATOM 692 C CA . TRP A 1 96 ? -0.638 -10.659 10.091 1.00 97.44 96 TRP A CA 1
ATOM 693 C C . TRP A 1 96 ? -1.540 -11.637 10.841 1.00 97.44 96 TRP A C 1
ATOM 695 O O . TRP A 1 96 ? -2.099 -11.269 11.873 1.00 97.44 96 TRP A O 1
ATOM 705 N N . ALA A 1 97 ? -1.652 -12.891 10.401 1.00 97.19 97 ALA A N 1
ATOM 706 C CA . ALA A 1 97 ? -2.390 -13.915 11.136 1.00 97.19 97 ALA A CA 1
ATOM 707 C C . ALA A 1 97 ? -1.791 -14.131 12.533 1.00 97.19 97 ALA A C 1
ATOM 709 O O . ALA A 1 97 ? -2.521 -14.115 13.527 1.00 97.19 97 ALA A O 1
ATOM 710 N N . MET A 1 98 ? -0.463 -14.250 12.628 1.00 96.62 98 MET A N 1
ATOM 711 C CA . MET A 1 98 ? 0.249 -14.351 13.902 1.00 96.62 98 MET A CA 1
ATOM 712 C C . MET A 1 98 ? -0.002 -13.122 14.783 1.00 96.62 98 MET A C 1
ATOM 714 O O . MET A 1 98 ? -0.357 -13.276 15.953 1.00 96.62 98 MET A O 1
ATOM 718 N N . ALA A 1 99 ? 0.114 -11.912 14.230 1.00 94.00 99 ALA A N 1
ATOM 719 C CA . ALA A 1 99 ? -0.159 -10.674 14.955 1.00 94.00 99 ALA A CA 1
ATOM 720 C C . ALA A 1 99 ? -1.596 -10.638 15.500 1.00 94.00 99 ALA A C 1
ATOM 722 O O . ALA A 1 99 ? -1.804 -10.324 16.671 1.00 94.00 99 ALA A O 1
ATOM 723 N N . LEU A 1 100 ? -2.590 -11.027 14.695 1.00 93.94 100 LEU A N 1
ATOM 724 C CA . LEU A 1 100 ? -3.989 -11.083 15.118 1.00 93.94 100 LEU A CA 1
ATOM 725 C C . LEU A 1 100 ? -4.227 -12.130 16.215 1.00 93.94 100 LEU A C 1
ATOM 727 O O . LEU A 1 100 ? -4.956 -11.832 17.158 1.00 93.94 100 LEU A O 1
ATOM 731 N N . PHE A 1 101 ? -3.588 -13.304 16.163 1.00 94.50 101 PHE A N 1
ATOM 732 C CA . PHE A 1 101 ? -3.661 -14.293 17.249 1.00 94.50 101 PHE A CA 1
ATOM 733 C C . PHE A 1 101 ? -3.029 -13.785 18.550 1.00 94.50 101 PHE A C 1
ATOM 735 O O . PHE A 1 101 ? -3.578 -14.005 19.630 1.00 94.50 101 PHE A O 1
ATOM 742 N N . VAL A 1 102 ? -1.894 -13.087 18.470 1.00 91.06 102 VAL A N 1
ATOM 743 C CA . VAL A 1 102 ? -1.252 -12.473 19.644 1.00 91.06 102 VAL A CA 1
ATOM 744 C C . VAL A 1 102 ? -2.145 -11.379 20.237 1.00 91.06 102 VAL A C 1
ATOM 746 O O . VAL A 1 102 ? -2.309 -11.312 21.455 1.00 91.06 102 VAL A O 1
ATOM 749 N N . LEU A 1 103 ? -2.763 -10.552 19.390 1.00 87.19 103 LEU A N 1
ATOM 750 C CA . LEU A 1 103 ? -3.706 -9.517 19.815 1.00 87.19 103 LEU A CA 1
ATOM 751 C C . LEU A 1 103 ? -5.001 -10.093 20.404 1.00 87.19 103 LEU A C 1
ATOM 753 O O . LEU A 1 103 ? -5.592 -9.450 21.267 1.00 87.19 103 LEU A O 1
ATOM 757 N N . ASP A 1 104 ? -5.450 -11.264 19.950 1.00 87.44 104 ASP A N 1
ATOM 758 C CA . ASP A 1 104 ? -6.626 -11.979 20.472 1.00 87.44 104 ASP A CA 1
ATOM 759 C C . ASP A 1 104 ? -6.375 -12.551 21.877 1.00 87.44 104 ASP A C 1
ATOM 761 O O . ASP A 1 104 ? -7.230 -12.455 22.752 1.00 87.44 104 ASP A O 1
ATOM 765 N N . ARG A 1 105 ? -5.166 -13.079 22.130 1.00 84.88 105 ARG A N 1
ATOM 766 C CA . ARG A 1 105 ? -4.769 -13.622 23.445 1.00 84.88 105 ARG A CA 1
ATOM 767 C C . ARG A 1 105 ? -4.583 -12.563 24.523 1.00 84.88 105 ARG A C 1
ATOM 769 O O . ARG A 1 105 ? -4.662 -12.884 25.706 1.00 84.88 105 ARG A O 1
ATOM 776 N N . ARG A 1 106 ? -4.300 -11.317 24.140 1.00 76.94 106 ARG A N 1
ATOM 777 C CA . ARG A 1 106 ? -4.289 -10.201 25.087 1.00 76.94 106 ARG A CA 1
ATOM 778 C C . ARG A 1 106 ? -5.736 -9.934 25.484 1.00 76.94 106 ARG A C 1
ATOM 780 O O . ARG A 1 106 ? -6.481 -9.315 24.733 1.00 76.94 106 ARG A O 1
ATOM 787 N N . SER A 1 107 ? -6.135 -10.439 26.645 1.00 55.19 107 SER A N 1
ATOM 788 C CA . SER A 1 107 ? -7.429 -10.166 27.262 1.00 55.19 107 SER A CA 1
ATOM 789 C C . SER A 1 107 ? -7.498 -8.691 27.648 1.00 55.19 107 SER A C 1
ATOM 791 O O . SER A 1 107 ? -7.095 -8.300 28.741 1.00 55.19 107 SER A O 1
ATOM 793 N N . TRP A 1 108 ? -7.961 -7.859 26.720 1.00 56.66 108 TRP A N 1
ATOM 794 C CA . TRP A 1 108 ? -8.385 -6.502 27.038 1.00 56.66 108 TRP A CA 1
ATOM 795 C C . TRP A 1 108 ? -9.703 -6.609 27.821 1.00 56.66 108 TRP A C 1
ATOM 797 O O . TRP A 1 108 ? -10.553 -7.420 27.432 1.00 56.66 108 TRP A O 1
ATOM 807 N N . PRO A 1 109 ? -9.885 -5.855 28.918 1.00 49.66 109 PRO A N 1
ATOM 808 C CA . PRO A 1 109 ? -11.137 -5.879 29.657 1.00 49.66 109 PRO A CA 1
ATOM 809 C C . PRO A 1 109 ? -12.312 -5.587 28.706 1.00 49.66 109 PRO A C 1
ATOM 811 O O . PRO A 1 109 ? -12.228 -4.653 27.902 1.00 49.66 109 PRO A O 1
ATOM 814 N N . PRO A 1 110 ? -13.404 -6.369 28.750 1.00 41.94 110 PRO A N 1
ATOM 815 C CA . PRO A 1 110 ? -14.575 -6.114 27.921 1.00 41.94 110 PRO A CA 1
ATOM 816 C C . PRO A 1 110 ? -15.152 -4.736 28.271 1.00 41.94 110 PRO A C 1
ATOM 818 O O . PRO A 1 110 ? -15.631 -4.524 29.379 1.00 41.94 110 PRO A O 1
ATOM 821 N N . GLY A 1 111 ? -15.068 -3.793 27.329 1.00 45.53 111 GLY A N 1
ATOM 822 C CA . GLY A 1 111 ? -15.485 -2.396 27.515 1.00 45.53 111 GLY A CA 1
ATOM 823 C C . GLY A 1 111 ? -14.341 -1.380 27.434 1.00 45.53 111 GLY A C 1
ATOM 824 O O . GLY A 1 111 ? -14.587 -0.230 27.082 1.00 45.53 111 GLY A O 1
ATOM 825 N N . GLU A 1 112 ? -13.089 -1.801 27.631 1.00 45.19 112 GLU A N 1
ATOM 826 C CA . GLU A 1 112 ? -11.907 -0.984 27.341 1.00 45.19 112 GLU A CA 1
ATOM 827 C C . GLU A 1 112 ? -11.320 -1.407 25.996 1.00 45.19 112 GLU A C 1
ATOM 829 O O . GLU A 1 112 ? -10.533 -2.346 25.887 1.00 45.19 112 GLU A O 1
ATOM 834 N N . LEU A 1 113 ? -11.721 -0.710 24.930 1.00 49.19 113 LEU A N 1
ATOM 835 C CA . LEU A 1 113 ? -11.283 -1.028 2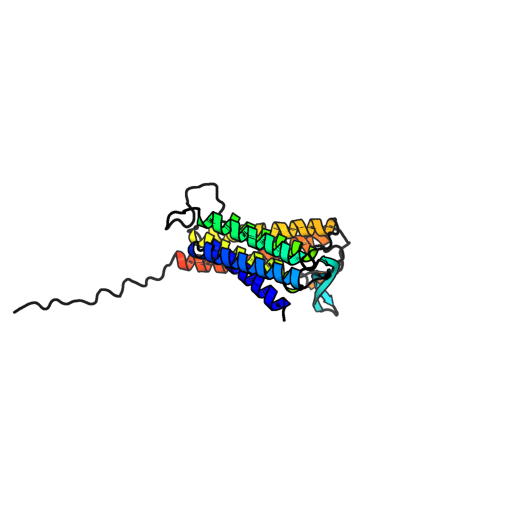3.569 1.00 49.19 113 LEU A CA 1
ATOM 836 C C . LEU A 1 113 ? -9.768 -0.883 23.348 1.00 49.19 113 LEU A C 1
ATOM 838 O O . LEU A 1 113 ? -9.298 -1.390 22.343 1.00 49.19 113 LEU A O 1
ATOM 842 N N . ILE A 1 114 ? -9.029 -0.253 24.267 1.00 49.38 114 ILE A N 1
ATOM 843 C CA . ILE A 1 114 ? -7.589 -0.332 24.592 1.00 49.38 114 ILE A CA 1
ATOM 844 C C . ILE A 1 114 ? -7.454 0.498 25.910 1.00 49.38 114 ILE A C 1
ATOM 846 O O . ILE A 1 114 ? -8.152 1.506 26.025 1.00 49.38 114 ILE A O 1
ATOM 850 N N . PRO A 1 115 ? -6.626 0.139 26.913 1.00 42.09 115 PRO A N 1
ATOM 851 C CA . PRO A 1 115 ? -6.595 0.694 28.250 1.00 42.09 115 PRO A CA 1
ATOM 852 C C . PRO A 1 115 ? -6.161 2.141 28.121 1.00 42.09 115 PRO A C 1
ATOM 854 O O . PRO A 1 115 ? -5.109 2.447 27.551 1.00 42.09 115 PRO A O 1
ATOM 857 N N . ALA A 1 116 ? -6.978 3.031 28.668 1.00 46.25 116 ALA A N 1
ATOM 858 C CA . ALA A 1 116 ? -6.699 4.458 28.721 1.00 46.25 116 ALA A CA 1
ATOM 859 C C . ALA A 1 116 ? -5.477 4.794 29.604 1.00 46.25 116 ALA A C 1
ATOM 861 O O . ALA A 1 116 ? -5.026 5.933 29.624 1.00 46.25 116 ALA A O 1
ATOM 862 N N . THR A 1 117 ? -4.931 3.812 30.326 1.00 41.28 117 THR A N 1
ATOM 863 C CA . THR A 1 117 ? -3.978 4.010 31.426 1.00 41.28 117 THR A CA 1
ATOM 864 C C . THR A 1 117 ? -2.561 3.505 31.141 1.00 41.28 117 THR A C 1
ATOM 866 O O . THR A 1 117 ? -1.653 3.756 31.928 1.00 41.28 117 THR A O 1
ATOM 869 N N . GLY A 1 118 ? -2.320 2.861 29.995 1.00 41.50 118 GLY A N 1
ATOM 870 C CA . GLY A 1 118 ? -0.967 2.552 29.533 1.00 41.50 118 GLY A CA 1
ATOM 871 C C . GLY A 1 118 ? -0.438 3.665 28.633 1.00 41.50 118 GLY A C 1
ATOM 872 O O . GLY A 1 118 ? -0.666 3.620 27.426 1.00 41.50 118 GLY A O 1
ATOM 873 N N . ALA A 1 119 ? 0.293 4.626 29.198 1.00 37.59 119 ALA A N 1
ATOM 874 C CA . ALA A 1 119 ? 0.881 5.803 28.537 1.00 37.59 119 ALA A CA 1
ATOM 875 C C . ALA A 1 119 ? 1.847 5.533 27.347 1.00 37.59 119 ALA A C 1
ATOM 877 O O . ALA A 1 119 ? 2.572 6.432 26.938 1.00 37.59 119 ALA A O 1
ATOM 878 N N . GLY A 1 120 ? 1.884 4.324 26.772 1.00 44.81 120 GLY A N 1
ATOM 879 C CA . GLY A 1 120 ? 2.857 3.929 25.745 1.00 44.81 120 GLY A CA 1
ATOM 880 C C . GLY A 1 120 ? 2.303 3.293 24.465 1.00 44.81 120 GLY A C 1
ATOM 881 O O . GLY A 1 120 ? 3.052 3.148 23.504 1.00 44.81 120 GLY A O 1
ATOM 882 N N . ALA A 1 121 ? 1.024 2.905 24.388 1.00 55.53 121 ALA A N 1
ATOM 883 C CA . ALA A 1 121 ? 0.503 2.232 23.191 1.00 55.53 121 ALA A CA 1
ATOM 884 C C . ALA A 1 121 ? -0.180 3.228 22.243 1.00 55.53 121 ALA A C 1
ATOM 886 O O . ALA A 1 121 ? -1.392 3.452 22.319 1.00 55.53 121 ALA A O 1
ATOM 887 N N . TRP A 1 122 ? 0.610 3.819 21.340 1.00 68.06 122 TRP A N 1
ATOM 888 C CA . TRP A 1 122 ? 0.134 4.735 20.302 1.00 68.06 122 TRP A CA 1
ATOM 889 C C . TRP A 1 122 ? -1.010 4.062 19.502 1.00 68.06 122 TRP A C 1
ATOM 891 O O . TRP A 1 122 ? -0.745 3.060 18.830 1.00 68.06 122 TRP A O 1
ATOM 901 N N . PRO A 1 123 ? -2.282 4.538 19.570 1.00 67.56 123 PRO A N 1
ATOM 902 C CA . PRO A 1 123 ? -3.446 3.895 18.928 1.00 67.56 123 PRO A CA 1
ATOM 903 C C . PRO A 1 123 ? -3.279 3.592 17.439 1.00 67.56 123 PRO A C 1
ATOM 905 O O . PRO A 1 123 ? -3.973 2.731 16.903 1.00 67.56 123 PRO A O 1
ATOM 908 N N . PHE A 1 124 ? -2.361 4.294 16.783 1.00 78.19 124 PHE A N 1
ATOM 909 C CA . PHE A 1 124 ? -2.098 4.175 15.359 1.00 78.19 124 PHE A CA 1
ATOM 910 C C . PHE A 1 124 ? -1.118 3.085 15.002 1.00 78.19 124 PHE A C 1
ATOM 912 O O . PHE A 1 124 ? -1.030 2.774 13.826 1.00 78.19 124 PHE A O 1
ATOM 919 N N . MET A 1 125 ? -0.377 2.516 15.954 1.00 87.19 125 MET A N 1
ATOM 920 C CA . MET A 1 125 ? 0.746 1.656 15.592 1.00 87.19 125 MET A CA 1
ATOM 921 C C . MET A 1 125 ? 0.288 0.472 14.736 1.00 87.19 125 MET A C 1
ATOM 923 O O . MET A 1 125 ? 0.882 0.204 13.704 1.00 87.19 125 MET A O 1
ATOM 927 N N . ALA A 1 126 ? -0.816 -0.192 15.093 1.00 90.69 126 ALA A N 1
ATOM 928 C CA . ALA A 1 126 ? -1.310 -1.315 14.298 1.00 90.69 126 ALA A CA 1
ATOM 929 C C . ALA A 1 126 ? -1.834 -0.895 12.904 1.00 90.69 126 ALA A C 1
ATOM 931 O O . ALA A 1 126 ? -1.388 -1.489 11.923 1.00 90.69 126 ALA A O 1
ATOM 932 N N . PRO A 1 127 ? -2.701 0.131 12.759 1.00 93.12 127 PRO A N 1
ATOM 933 C CA . PRO A 1 127 ? -3.041 0.664 11.437 1.00 93.12 127 PRO A CA 1
ATOM 934 C C . PRO A 1 127 ? -1.828 1.149 10.627 1.00 93.12 127 PRO A C 1
ATOM 936 O O . PRO A 1 127 ? -1.764 0.944 9.420 1.00 93.12 127 PRO A O 1
ATOM 939 N N . LEU A 1 128 ? -0.839 1.754 11.278 1.00 93.88 128 LEU A N 1
ATOM 940 C CA . LEU A 1 128 ? 0.353 2.282 10.624 1.00 93.88 128 LEU A CA 1
ATOM 941 C C . LEU A 1 128 ? 1.229 1.149 10.092 1.00 93.88 128 LEU A C 1
ATOM 943 O O . LEU A 1 128 ? 1.630 1.168 8.933 1.00 93.88 128 LEU A O 1
ATOM 947 N N . LEU A 1 129 ? 1.431 0.109 10.904 1.00 94.81 129 LEU A N 1
ATOM 948 C CA . LEU A 1 129 ? 2.082 -1.123 10.477 1.00 94.81 129 LEU A CA 1
ATOM 949 C C . LEU A 1 129 ? 1.331 -1.781 9.316 1.00 94.81 129 LEU A C 1
ATOM 951 O O . LEU A 1 129 ? 1.980 -2.358 8.450 1.00 94.81 129 LEU A O 1
ATOM 955 N N . LEU A 1 130 ? -0.002 -1.683 9.245 1.00 95.00 130 LEU A N 1
ATOM 956 C CA . LEU A 1 130 ? -0.774 -2.173 8.095 1.00 95.00 130 LEU A CA 1
ATOM 957 C C . LEU A 1 130 ? -0.454 -1.393 6.819 1.00 95.00 130 LEU A C 1
ATOM 959 O O . LEU A 1 130 ? -0.139 -2.011 5.805 1.00 95.00 130 LEU A O 1
ATOM 963 N N . ALA A 1 131 ? -0.460 -0.061 6.876 1.00 95.00 131 ALA A N 1
ATOM 964 C CA . ALA A 1 131 ? -0.096 0.779 5.734 1.00 95.00 131 ALA A CA 1
ATOM 965 C C . ALA A 1 131 ? 1.348 0.515 5.264 1.00 95.00 131 ALA A C 1
ATOM 967 O O . ALA A 1 131 ? 1.609 0.325 4.073 1.00 95.00 131 ALA A O 1
ATOM 968 N N . TRP A 1 132 ? 2.288 0.444 6.207 1.00 96.06 132 TRP A N 1
ATOM 969 C CA . TRP A 1 132 ? 3.706 0.245 5.918 1.00 96.06 132 TRP A CA 1
ATOM 970 C C . TRP A 1 132 ? 4.015 -1.163 5.408 1.00 96.06 132 TRP A C 1
ATOM 972 O O . TRP A 1 132 ? 4.716 -1.315 4.411 1.00 96.06 132 TRP A O 1
ATOM 982 N N . SER A 1 133 ? 3.465 -2.201 6.043 1.00 96.44 133 SER A N 1
ATOM 983 C CA . SER A 1 133 ? 3.641 -3.580 5.571 1.00 96.44 133 SER A CA 1
ATOM 984 C C . SER A 1 133 ? 2.946 -3.824 4.234 1.00 96.44 133 SER A C 1
ATOM 986 O O . SER A 1 133 ? 3.451 -4.614 3.447 1.00 96.44 133 SER A O 1
ATOM 988 N N . GLY A 1 134 ? 1.844 -3.128 3.939 1.00 95.25 134 GLY A N 1
ATOM 989 C CA . GLY A 1 134 ? 1.228 -3.154 2.615 1.00 95.25 134 GLY A CA 1
ATOM 990 C C . GLY A 1 134 ? 2.105 -2.503 1.546 1.00 95.25 134 GLY A C 1
ATOM 991 O O . GLY A 1 134 ? 2.268 -3.063 0.470 1.00 95.25 134 GLY A O 1
ATOM 992 N N . THR A 1 135 ? 2.764 -1.384 1.863 1.00 94.31 135 THR A N 1
ATOM 993 C CA . THR A 1 135 ? 3.776 -0.788 0.970 1.00 94.31 135 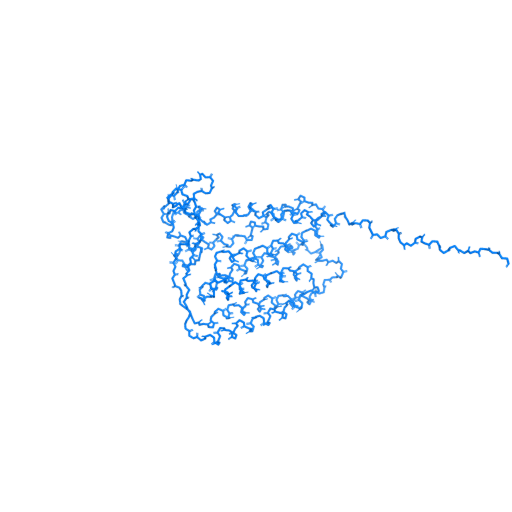THR A CA 1
ATOM 994 C C . THR A 1 135 ? 4.912 -1.773 0.693 1.00 94.31 135 THR A C 1
ATOM 996 O O . THR A 1 135 ? 5.268 -2.005 -0.459 1.00 94.31 135 THR A O 1
ATOM 999 N N . ALA A 1 136 ? 5.446 -2.401 1.743 1.00 95.62 136 ALA A N 1
ATOM 1000 C CA . ALA A 1 136 ? 6.490 -3.410 1.604 1.00 95.62 136 ALA A CA 1
ATOM 1001 C C . ALA A 1 136 ? 6.016 -4.625 0.791 1.00 95.62 136 ALA A C 1
ATOM 1003 O O . ALA A 1 136 ? 6.764 -5.118 -0.047 1.00 95.62 136 ALA A O 1
ATOM 1004 N N . LEU A 1 137 ? 4.777 -5.085 1.000 1.00 96.19 137 LEU A N 1
ATOM 1005 C CA . LEU A 1 137 ? 4.177 -6.182 0.242 1.00 96.19 137 LEU A CA 1
ATOM 1006 C C . LEU A 1 137 ? 4.188 -5.884 -1.260 1.00 96.19 137 LEU A C 1
ATOM 1008 O O . LEU A 1 137 ? 4.649 -6.722 -2.027 1.00 96.19 137 LEU A O 1
ATOM 1012 N N . VAL A 1 138 ? 3.727 -4.701 -1.671 1.00 95.06 138 VAL A N 1
ATOM 1013 C CA . VAL A 1 138 ? 3.678 -4.305 -3.089 1.00 95.06 138 VAL A CA 1
ATOM 1014 C C . VAL A 1 138 ? 5.079 -4.295 -3.704 1.00 95.06 138 VAL A C 1
ATOM 1016 O O . VAL A 1 138 ? 5.294 -4.935 -4.730 1.00 95.06 138 VAL A O 1
ATOM 1019 N N . LEU A 1 139 ? 6.053 -3.668 -3.038 1.00 94.75 139 LEU A N 1
ATOM 1020 C CA . LEU A 1 139 ? 7.440 -3.608 -3.524 1.00 94.75 139 LEU A CA 1
ATOM 1021 C C . LEU A 1 139 ? 8.088 -4.998 -3.623 1.00 94.75 139 LEU A C 1
ATOM 1023 O O . LEU A 1 139 ? 8.793 -5.302 -4.585 1.00 94.75 139 LEU A O 1
ATOM 1027 N N . LEU A 1 140 ? 7.832 -5.872 -2.647 1.00 96.25 140 LEU A N 1
ATOM 1028 C CA . LEU A 1 140 ? 8.313 -7.252 -2.685 1.00 96.25 140 LEU A CA 1
ATOM 1029 C C . LEU A 1 140 ? 7.633 -8.059 -3.794 1.00 96.25 140 LEU A C 1
ATOM 1031 O O . LEU A 1 140 ? 8.284 -8.891 -4.423 1.00 96.25 140 LEU A O 1
ATOM 1035 N N . LEU A 1 141 ? 6.347 -7.820 -4.058 1.00 95.88 141 LEU A N 1
ATOM 1036 C CA . LEU A 1 141 ? 5.634 -8.465 -5.155 1.00 95.88 141 LEU A CA 1
ATOM 1037 C C . LEU A 1 141 ? 6.157 -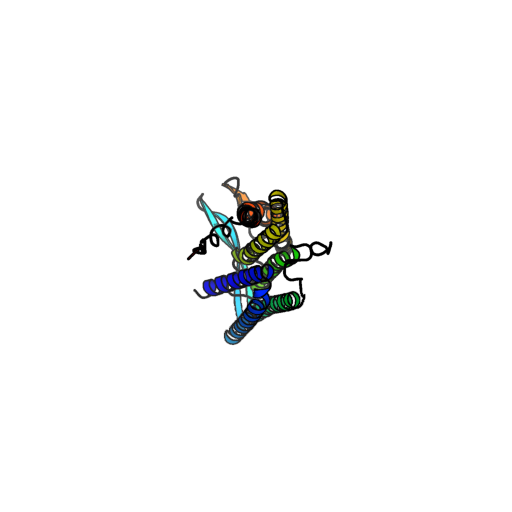8.011 -6.519 1.00 95.88 141 LEU A C 1
ATOM 1039 O O . LEU A 1 141 ? 6.245 -8.850 -7.411 1.00 95.88 141 LEU A O 1
ATOM 1043 N N . GLU A 1 142 ? 6.561 -6.750 -6.688 1.00 95.56 142 GLU A N 1
ATOM 1044 C CA . GLU A 1 142 ? 7.229 -6.292 -7.916 1.00 95.56 142 GLU A CA 1
ATOM 1045 C C . GLU A 1 142 ? 8.507 -7.094 -8.169 1.00 95.56 142 GLU A C 1
ATOM 1047 O O . GLU A 1 142 ? 8.682 -7.679 -9.239 1.00 95.56 142 GLU A O 1
ATOM 1052 N N . LYS A 1 143 ? 9.361 -7.220 -7.147 1.00 95.69 143 LYS A N 1
ATOM 1053 C CA . LYS A 1 143 ? 10.614 -7.981 -7.252 1.00 95.69 143 LYS A CA 1
ATOM 1054 C C . LYS A 1 143 ? 10.422 -9.497 -7.315 1.00 95.69 143 LYS A C 1
ATOM 1056 O O . LYS A 1 143 ? 11.312 -10.205 -7.772 1.00 95.69 143 LYS A O 1
ATOM 1061 N N . ALA A 1 144 ? 9.253 -10.001 -6.934 1.00 96.06 144 ALA A N 1
ATOM 1062 C CA . ALA A 1 144 ? 8.873 -11.401 -7.090 1.00 96.06 144 ALA A CA 1
ATOM 1063 C C . ALA A 1 144 ? 8.106 -11.691 -8.398 1.00 96.06 144 ALA A C 1
ATOM 1065 O O . ALA A 1 144 ? 7.512 -12.767 -8.517 1.00 96.06 144 ALA A O 1
ATOM 1066 N N . ALA A 1 145 ? 8.079 -10.746 -9.350 1.00 95.25 145 ALA A N 1
ATOM 1067 C CA . ALA A 1 145 ? 7.302 -10.819 -10.594 1.00 95.25 145 ALA A CA 1
ATOM 1068 C C . ALA A 1 145 ? 5.830 -11.222 -10.353 1.00 95.25 145 ALA A C 1
ATOM 1070 O O . ALA A 1 145 ? 5.250 -12.095 -11.021 1.00 95.25 145 ALA A O 1
ATOM 1071 N N . GLY A 1 146 ? 5.236 -10.598 -9.335 1.00 93.44 146 GLY A N 1
ATOM 1072 C CA . GLY A 1 146 ? 3.863 -10.814 -8.916 1.00 93.44 146 GLY A CA 1
ATOM 1073 C C . GLY A 1 146 ? 2.853 -10.496 -10.027 1.00 93.44 146 GLY A C 1
ATOM 1074 O O . GLY A 1 146 ? 3.156 -9.772 -10.975 1.00 93.44 146 GLY A O 1
ATOM 1075 N N . PRO A 1 147 ? 1.629 -11.043 -9.945 1.00 91.31 147 PRO A N 1
ATOM 1076 C CA . PRO A 1 147 ? 0.545 -10.703 -10.865 1.00 91.31 147 PRO A CA 1
ATOM 1077 C C . PRO A 1 147 ? 0.338 -9.188 -10.969 1.00 91.31 147 PRO A C 1
ATOM 1079 O O . PRO A 1 147 ? 0.243 -8.520 -9.941 1.00 91.31 147 PRO A O 1
ATOM 1082 N N . ALA A 1 148 ? 0.205 -8.656 -12.189 1.00 90.25 148 ALA A N 1
ATOM 1083 C CA . ALA A 1 148 ? 0.103 -7.215 -12.443 1.00 90.25 148 ALA A CA 1
ATOM 1084 C C . ALA A 1 148 ? -1.025 -6.545 -11.636 1.00 90.25 148 ALA A C 1
ATOM 1086 O O . ALA A 1 148 ? -0.879 -5.417 -11.164 1.00 90.25 148 ALA A O 1
ATOM 1087 N N . GLY A 1 149 ? -2.136 -7.255 -11.408 1.00 88.00 149 GLY A N 1
ATOM 1088 C CA . GLY A 1 149 ? -3.226 -6.780 -10.554 1.00 88.00 149 GLY A CA 1
ATOM 1089 C C . GLY A 1 149 ? -2.824 -6.469 -9.107 1.00 88.00 149 GLY A C 1
ATOM 1090 O O . GLY A 1 149 ? -3.463 -5.631 -8.476 1.00 88.00 149 GLY A O 1
ATOM 1091 N N . LEU A 1 150 ? -1.772 -7.096 -8.577 1.00 88.94 150 LEU A N 1
ATOM 1092 C CA . LEU A 1 150 ? -1.286 -6.904 -7.204 1.00 88.94 150 LEU A CA 1
ATOM 1093 C C . LEU A 1 150 ? -0.214 -5.808 -7.077 1.00 88.94 150 LEU A C 1
ATOM 1095 O O . LEU A 1 150 ? -0.038 -5.266 -5.995 1.00 88.94 150 LEU A O 1
ATOM 1099 N N . VAL A 1 151 ? 0.460 -5.450 -8.172 1.00 88.62 151 VAL A N 1
ATOM 1100 C CA . VAL A 1 151 ? 1.635 -4.551 -8.156 1.00 88.62 151 VAL A CA 1
ATOM 1101 C C . VAL A 1 151 ? 1.411 -3.192 -8.815 1.00 88.62 151 VAL A C 1
ATOM 1103 O O . VAL A 1 151 ? 2.196 -2.280 -8.603 1.00 88.62 151 VAL A O 1
ATOM 1106 N N . ARG A 1 152 ? 0.349 -3.018 -9.613 1.00 80.69 152 ARG A N 1
ATOM 1107 C CA . ARG A 1 152 ? 0.074 -1.739 -10.295 1.00 80.69 152 ARG A CA 1
ATOM 1108 C C . ARG A 1 152 ? 0.034 -0.546 -9.326 1.00 80.69 152 ARG A C 1
ATOM 1110 O O . ARG A 1 152 ? -0.424 -0.732 -8.210 1.00 80.69 152 ARG A O 1
ATOM 1117 N N . PRO A 1 153 ? 0.349 0.692 -9.753 1.00 64.94 153 PRO A N 1
ATOM 1118 C CA . PRO A 1 153 ? 0.552 1.849 -8.860 1.00 64.94 153 PRO A CA 1
ATOM 1119 C C . PRO A 1 153 ? -0.581 2.156 -7.860 1.00 64.94 153 PRO A C 1
ATOM 1121 O O . PRO A 1 153 ? -0.333 2.639 -6.760 1.00 64.94 153 PRO A O 1
ATOM 1124 N N . LEU A 1 154 ? -1.835 1.818 -8.186 1.00 74.75 154 LEU A N 1
ATOM 1125 C CA . LEU A 1 154 ? -2.972 1.917 -7.253 1.00 74.75 154 LEU A CA 1
ATOM 1126 C C . LEU A 1 154 ? -2.907 0.914 -6.080 1.00 74.75 154 LEU A C 1
ATOM 1128 O O . LEU A 1 154 ? -3.747 0.955 -5.182 1.00 74.75 154 LEU A O 1
ATOM 1132 N N . ALA A 1 155 ? -1.930 0.008 -6.072 1.00 74.81 155 ALA A N 1
ATOM 1133 C CA . ALA A 1 155 ? -1.757 -1.034 -5.075 1.00 74.81 155 ALA A CA 1
ATOM 1134 C C . ALA A 1 155 ? -1.430 -0.473 -3.694 1.00 74.81 155 ALA A C 1
ATOM 1136 O O . ALA A 1 155 ? -1.995 -0.943 -2.707 1.00 74.81 155 ALA A O 1
ATOM 1137 N N . PHE A 1 156 ? -0.597 0.569 -3.620 1.00 83.38 156 PHE A N 1
ATOM 1138 C CA . PHE A 1 156 ? -0.242 1.219 -2.356 1.00 83.38 156 PHE A CA 1
ATOM 1139 C C . PHE A 1 156 ? -1.480 1.757 -1.627 1.00 83.38 156 PHE A C 1
ATOM 1141 O O . PHE A 1 156 ? -1.636 1.595 -0.412 1.00 83.38 156 PHE A O 1
ATOM 1148 N N . GLU A 1 157 ? -2.421 2.317 -2.387 1.00 86.50 157 GLU A N 1
ATOM 1149 C CA . GLU A 1 157 ? -3.651 2.885 -1.839 1.00 86.50 157 GLU A CA 1
ATOM 1150 C C . GLU A 1 157 ? -4.589 1.826 -1.255 1.00 86.50 157 GLU A C 1
ATOM 1152 O O . GLU A 1 157 ? -5.338 2.116 -0.316 1.00 86.50 157 GLU A O 1
ATOM 1157 N N . ARG A 1 158 ? -4.510 0.574 -1.730 1.00 87.19 158 ARG A N 1
ATOM 1158 C CA . ARG A 1 158 ? -5.300 -0.544 -1.189 1.00 87.19 158 ARG A CA 1
ATOM 1159 C C . ARG A 1 158 ? -4.919 -0.913 0.238 1.00 87.19 158 ARG A C 1
ATOM 1161 O O . ARG A 1 158 ? -5.763 -1.459 0.943 1.00 87.19 158 ARG A O 1
ATOM 1168 N N . ALA A 1 159 ? -3.699 -0.604 0.671 1.00 89.88 159 ALA A N 1
ATOM 1169 C CA . ALA A 1 159 ? -3.273 -0.784 2.054 1.00 89.88 159 ALA A CA 1
ATOM 1170 C C . ALA A 1 159 ? -3.552 0.462 2.906 1.00 89.88 159 ALA A C 1
ATOM 1172 O O . ALA A 1 159 ? -4.081 0.360 4.017 1.00 89.88 159 ALA A O 1
ATOM 1173 N N . ILE A 1 160 ? -3.223 1.648 2.379 1.00 91.75 160 ILE A N 1
ATOM 1174 C CA . ILE A 1 160 ? -3.333 2.920 3.108 1.00 91.75 160 ILE A CA 1
ATOM 1175 C C . ILE A 1 160 ? -4.789 3.262 3.419 1.00 91.75 160 ILE A C 1
ATOM 1177 O O . ILE A 1 160 ? -5.081 3.713 4.529 1.00 91.75 160 ILE A O 1
ATOM 1181 N N . LEU A 1 161 ? -5.718 3.042 2.484 1.00 90.62 161 LEU A N 1
ATOM 1182 C CA . LEU A 1 161 ? -7.121 3.397 2.692 1.00 90.62 161 LEU A CA 1
ATOM 1183 C C . LEU A 1 161 ? -7.763 2.587 3.838 1.00 90.62 161 LEU A C 1
ATOM 1185 O O . LEU A 1 161 ? -8.235 3.216 4.789 1.00 90.62 161 LEU A O 1
ATOM 1189 N N . PRO A 1 162 ? -7.736 1.237 3.857 1.00 92.38 162 PRO A N 1
ATOM 1190 C CA . PRO A 1 162 ? -8.261 0.468 4.987 1.00 92.38 162 PRO A CA 1
ATOM 1191 C C . PRO A 1 162 ? -7.558 0.779 6.312 1.00 92.38 162 PRO A C 1
ATOM 1193 O O . PRO A 1 162 ? -8.217 0.869 7.349 1.00 92.38 162 PRO A O 1
ATOM 1196 N N . ALA A 1 163 ? -6.241 1.002 6.288 1.00 93.19 163 ALA A N 1
ATOM 1197 C CA . ALA A 1 163 ? -5.488 1.427 7.463 1.00 93.19 163 ALA A CA 1
ATOM 1198 C C . ALA A 1 163 ? -5.982 2.779 8.009 1.00 93.19 163 ALA A C 1
ATOM 1200 O O . ALA A 1 163 ? -6.195 2.921 9.212 1.00 93.19 163 ALA A O 1
ATOM 1201 N N . SER A 1 164 ? -6.243 3.748 7.130 1.00 90.94 164 SER A N 1
ATOM 1202 C CA . SER A 1 164 ? -6.761 5.072 7.498 1.00 90.94 164 SER A CA 1
ATOM 1203 C C . SER A 1 164 ? -8.164 4.989 8.095 1.00 90.94 164 SER A C 1
ATOM 1205 O O . SER A 1 164 ? -8.448 5.648 9.093 1.00 90.94 164 SER A O 1
ATOM 1207 N N . ILE A 1 165 ? -9.022 4.124 7.546 1.00 88.50 165 ILE A N 1
ATOM 1208 C CA . ILE A 1 165 ? -10.364 3.862 8.086 1.00 88.50 165 ILE A CA 1
ATOM 1209 C C . ILE A 1 165 ? -10.270 3.232 9.481 1.00 88.50 165 ILE A C 1
ATOM 1211 O O . ILE A 1 165 ? -10.962 3.672 10.400 1.00 88.50 165 ILE A O 1
ATOM 1215 N N . ALA A 1 166 ? -9.395 2.240 9.674 1.00 90.06 166 ALA A N 1
ATOM 1216 C CA . ALA A 1 166 ? -9.175 1.635 10.986 1.00 90.06 166 ALA A CA 1
ATOM 1217 C C . ALA A 1 166 ? -8.653 2.656 12.006 1.00 90.06 166 ALA A C 1
ATOM 1219 O O . ALA A 1 166 ? -9.142 2.697 13.135 1.00 90.06 166 ALA A O 1
ATOM 1220 N N . ALA A 1 167 ? -7.696 3.501 11.612 1.00 89.50 167 ALA A N 1
ATOM 1221 C CA . ALA A 1 167 ? -7.177 4.575 12.452 1.00 89.50 167 ALA A CA 1
ATOM 1222 C C . ALA A 1 167 ? -8.280 5.572 12.842 1.00 89.50 167 ALA A C 1
ATOM 1224 O O . ALA A 1 167 ? -8.436 5.867 14.026 1.00 89.50 167 ALA A O 1
ATOM 1225 N N . ALA A 1 168 ? -9.084 6.032 11.879 1.00 86.69 168 ALA A N 1
ATOM 1226 C CA . ALA A 1 168 ? -10.203 6.941 12.119 1.00 86.69 168 ALA A CA 1
ATOM 1227 C C . ALA A 1 168 ? -11.249 6.334 13.070 1.00 86.69 168 ALA A C 1
ATOM 1229 O O . ALA A 1 168 ? -11.678 6.994 14.015 1.00 86.69 168 ALA A O 1
ATOM 1230 N N . ALA A 1 169 ? -11.611 5.061 12.880 1.00 84.25 169 ALA A N 1
ATOM 1231 C CA . ALA A 1 169 ? -12.552 4.365 13.755 1.00 84.25 169 ALA A CA 1
ATOM 1232 C C . ALA A 1 169 ? -12.009 4.227 15.188 1.00 84.25 169 ALA A C 1
ATOM 1234 O O . ALA A 1 169 ? -12.710 4.538 16.150 1.00 84.25 169 ALA A O 1
ATOM 1235 N N . LEU A 1 170 ? -10.745 3.818 15.344 1.00 85.00 170 LEU A N 1
ATOM 1236 C CA . LEU A 1 170 ? -10.094 3.722 16.654 1.00 85.00 170 LEU A CA 1
ATOM 1237 C C . LEU A 1 170 ? -9.992 5.085 17.348 1.00 85.00 170 LEU A C 1
ATOM 1239 O O . LEU A 1 170 ? -10.151 5.162 18.566 1.00 85.00 170 LEU A O 1
ATOM 1243 N N . LEU A 1 171 ? -9.744 6.155 16.591 1.00 81.81 171 LEU A N 1
ATOM 1244 C CA . LEU A 1 171 ? -9.706 7.511 17.124 1.00 81.81 171 LEU A CA 1
ATOM 1245 C C . LEU A 1 171 ? -11.060 7.982 17.612 1.00 81.81 171 LEU A C 1
ATOM 1247 O O . LEU A 1 171 ? -11.143 8.491 18.722 1.00 81.81 171 LEU A O 1
ATOM 1251 N N . ALA A 1 172 ? -12.101 7.810 16.804 1.00 77.69 172 ALA A N 1
ATOM 1252 C CA . ALA A 1 172 ? -13.442 8.252 17.155 1.00 77.69 172 ALA A CA 1
ATOM 1253 C C . ALA A 1 172 ? -13.975 7.533 18.406 1.00 77.69 172 ALA A C 1
ATOM 1255 O O . ALA A 1 172 ? -14.705 8.123 19.193 1.00 77.69 172 ALA A O 1
ATOM 1256 N N . ILE A 1 173 ? -13.552 6.286 18.637 1.00 77.25 173 ILE A N 1
ATOM 1257 C CA . ILE A 1 173 ? -13.866 5.543 19.866 1.00 77.25 173 ILE A CA 1
ATOM 1258 C C . ILE A 1 173 ? -13.145 6.133 21.090 1.00 77.25 173 ILE A C 1
ATOM 1260 O O . ILE A 1 173 ? -13.690 6.116 22.192 1.00 77.25 173 ILE A O 1
ATOM 1264 N N . ARG A 1 174 ? -11.907 6.622 20.935 1.00 77.25 174 ARG A N 1
ATOM 1265 C CA . ARG A 1 174 ? -11.070 7.062 22.068 1.00 77.25 174 ARG A CA 1
ATOM 1266 C C . ARG A 1 174 ? -11.150 8.550 22.372 1.00 77.25 174 ARG A C 1
ATOM 1268 O O . ARG A 1 174 ? -11.008 8.947 23.527 1.00 77.25 174 ARG A O 1
ATOM 1275 N N . LEU A 1 175 ? -11.282 9.380 21.348 1.00 75.00 175 LEU A N 1
ATOM 1276 C CA . LEU A 1 175 ? -11.216 10.825 21.471 1.00 75.00 175 LEU A CA 1
ATOM 1277 C C . LEU A 1 175 ? -12.622 11.391 21.596 1.00 75.00 175 LEU A C 1
ATOM 1279 O O . LEU A 1 175 ? -13.474 11.179 20.744 1.00 75.00 175 LEU A O 1
ATOM 1283 N N . ARG A 1 176 ? -12.832 12.193 22.639 1.00 74.06 176 ARG A N 1
ATOM 1284 C CA . ARG A 1 176 ? -14.078 12.946 22.843 1.00 74.06 176 ARG A CA 1
ATOM 1285 C C . ARG A 1 176 ? -14.112 14.277 22.080 1.00 74.06 176 ARG A C 1
ATOM 1287 O O . ARG A 1 176 ? -15.052 15.043 22.235 1.00 74.06 176 ARG A O 1
ATOM 1294 N N . SER A 1 177 ? -13.075 14.569 21.290 1.00 82.56 177 SER A N 1
ATOM 1295 C CA . SER A 1 177 ? -12.921 15.818 20.541 1.00 82.56 177 SER A CA 1
ATOM 1296 C C . SER A 1 177 ? -12.732 15.536 19.056 1.00 82.56 177 SER A C 1
ATOM 1298 O O . SER A 1 177 ? -11.759 14.890 18.657 1.00 82.56 177 SER A O 1
ATOM 1300 N N . VAL A 1 178 ? -13.640 16.082 18.244 1.00 80.88 178 VAL A N 1
ATOM 1301 C CA . VAL A 1 178 ? -13.586 16.028 16.777 1.00 80.88 178 VAL A CA 1
ATOM 1302 C C . VAL A 1 178 ? -12.300 16.671 16.260 1.00 80.88 178 VAL A C 1
ATOM 1304 O O . VAL A 1 178 ? -11.622 16.085 15.424 1.00 80.88 178 VAL A O 1
ATOM 1307 N N . ILE A 1 179 ? -11.918 17.835 16.795 1.00 84.75 179 ILE A N 1
ATOM 1308 C CA . ILE A 1 179 ? -10.703 18.550 16.372 1.00 84.75 179 ILE A CA 1
ATOM 1309 C C . ILE A 1 179 ? -9.466 17.686 16.624 1.00 84.75 179 ILE A C 1
ATOM 1311 O O . ILE A 1 179 ? -8.621 17.538 15.745 1.00 84.75 179 ILE A O 1
ATOM 1315 N N . SER A 1 180 ? -9.375 17.064 17.802 1.00 84.56 180 SER A N 1
ATOM 1316 C CA . SER A 1 180 ? -8.264 16.164 18.114 1.00 84.56 180 SER A CA 1
ATOM 1317 C C . SER A 1 180 ? -8.250 14.953 17.182 1.00 84.56 180 SER A C 1
ATOM 1319 O O . SER A 1 180 ? -7.184 14.582 16.701 1.00 84.56 180 SER A O 1
ATOM 1321 N N . ALA A 1 181 ? -9.410 14.356 16.891 1.00 81.56 181 ALA A N 1
ATOM 1322 C CA . ALA A 1 181 ? -9.504 13.240 15.952 1.00 81.56 181 ALA A CA 1
ATOM 1323 C C . ALA A 1 181 ? -9.035 13.636 14.548 1.00 81.56 181 ALA A C 1
ATOM 1325 O O . ALA A 1 181 ? -8.241 12.909 13.958 1.00 81.56 181 ALA A O 1
ATOM 1326 N N . LEU A 1 182 ? -9.436 14.808 14.053 1.00 84.25 182 LEU A N 1
ATOM 1327 C CA . LEU A 1 182 ? -8.980 15.326 12.765 1.00 84.25 182 LEU A CA 1
ATOM 1328 C C . LEU A 1 182 ? -7.462 15.512 12.745 1.00 84.25 182 LEU A C 1
ATOM 1330 O O . LEU A 1 182 ? -6.812 14.942 11.878 1.00 84.25 182 LEU A O 1
ATOM 1334 N N . LEU A 1 183 ? -6.879 16.209 13.728 1.00 86.69 183 LEU A N 1
ATOM 1335 C CA . LEU A 1 183 ? -5.425 16.417 13.801 1.00 86.69 183 LEU A CA 1
ATOM 1336 C C . LEU A 1 183 ? -4.644 15.097 13.813 1.00 86.69 183 LEU A C 1
ATOM 1338 O O . LEU A 1 183 ? -3.621 14.965 13.140 1.00 86.69 183 LEU A O 1
ATOM 1342 N N . TRP A 1 184 ? -5.139 14.103 14.547 1.00 87.69 184 TRP A N 1
ATOM 1343 C CA . TRP A 1 184 ? -4.518 12.786 14.589 1.00 87.69 184 TRP A CA 1
ATOM 1344 C C . TRP A 1 184 ? -4.669 12.006 13.281 1.00 87.69 184 TRP A C 1
ATOM 1346 O O . TRP A 1 184 ? -3.734 11.305 12.899 1.00 87.69 184 TRP A O 1
ATOM 1356 N N . VAL A 1 185 ? -5.797 12.133 12.576 1.00 86.81 185 VAL A N 1
ATOM 1357 C CA . VAL A 1 185 ? -5.956 11.579 11.223 1.00 86.81 185 VAL A CA 1
ATOM 1358 C C . VAL A 1 185 ? -4.981 12.245 10.256 1.00 86.81 185 VAL A C 1
ATOM 1360 O O . VAL A 1 185 ? -4.331 11.537 9.490 1.00 86.81 185 VAL A O 1
ATOM 1363 N N . CYS A 1 186 ? -4.813 13.570 10.321 1.00 86.94 186 CYS A N 1
ATOM 1364 C CA . CYS A 1 186 ? -3.836 14.289 9.500 1.00 86.94 186 CYS A CA 1
ATOM 1365 C C . CYS A 1 186 ? -2.431 13.724 9.717 1.00 86.94 186 CYS A C 1
ATOM 1367 O O . CYS A 1 186 ? -1.755 13.342 8.764 1.00 86.94 186 CYS A O 1
ATOM 1369 N N . LEU A 1 187 ? -2.016 13.619 10.983 1.00 89.75 187 LEU A N 1
ATOM 1370 C CA . LEU A 1 187 ? -0.710 13.075 11.335 1.00 89.75 187 LEU A CA 1
ATOM 1371 C C . LEU A 1 187 ? -0.564 11.624 10.863 1.00 89.75 187 LEU A C 1
ATOM 1373 O O . LEU A 1 187 ? 0.466 11.267 10.297 1.00 89.75 187 LEU A O 1
ATOM 1377 N N . PHE A 1 188 ? -1.595 10.798 11.053 1.00 91.62 188 PHE A N 1
ATOM 1378 C CA . PHE A 1 188 ? -1.592 9.410 10.607 1.00 91.62 188 PHE A CA 1
ATOM 1379 C C . PHE A 1 188 ? -1.358 9.292 9.102 1.00 91.62 188 PHE A C 1
ATOM 1381 O O . PHE A 1 188 ? -0.463 8.564 8.688 1.00 91.62 188 PHE A O 1
ATOM 1388 N N . VAL A 1 189 ? -2.143 10.004 8.292 1.00 89.88 189 VAL A N 1
ATOM 1389 C CA . VAL A 1 189 ? -2.075 9.921 6.828 1.00 89.88 189 VAL A CA 1
ATOM 1390 C C . VAL A 1 189 ? -0.696 10.354 6.323 1.00 89.88 189 VAL A C 1
ATOM 1392 O O . VAL A 1 189 ? -0.127 9.683 5.461 1.00 89.88 189 VAL A O 1
ATOM 1395 N N . SER A 1 190 ? -0.125 11.417 6.896 1.00 90.19 190 SER A N 1
ATOM 1396 C CA . SER A 1 190 ? 1.225 11.873 6.548 1.00 90.19 190 SER A CA 1
ATOM 1397 C C . SER A 1 190 ? 2.291 10.833 6.903 1.00 90.19 190 SER A C 1
ATOM 1399 O O . SER A 1 190 ? 3.144 10.503 6.081 1.00 90.19 190 SER A O 1
ATOM 1401 N N . VAL A 1 191 ? 2.228 10.256 8.106 1.00 93.19 191 VAL A N 1
ATOM 1402 C CA . VAL A 1 191 ? 3.209 9.258 8.568 1.00 93.19 191 VAL A CA 1
ATOM 1403 C C . VAL A 1 191 ? 3.044 7.919 7.833 1.00 93.19 191 VAL A C 1
ATOM 1405 O O . VAL A 1 191 ? 4.031 7.245 7.537 1.00 93.19 191 VAL A O 1
ATOM 1408 N N . ALA A 1 192 ? 1.820 7.536 7.467 1.00 93.69 192 ALA A N 1
ATOM 1409 C CA . ALA A 1 192 ? 1.530 6.316 6.713 1.00 93.69 192 ALA A CA 1
ATOM 1410 C C . ALA A 1 192 ? 2.188 6.305 5.326 1.00 93.69 192 ALA A C 1
ATOM 1412 O O . ALA A 1 192 ? 2.568 5.241 4.842 1.00 93.69 192 ALA A O 1
ATOM 1413 N N . ARG A 1 193 ? 2.369 7.480 4.716 1.00 93.56 193 ARG A N 1
ATOM 1414 C CA . ARG A 1 193 ? 2.969 7.647 3.384 1.00 93.56 193 ARG A CA 1
ATOM 1415 C C . ARG A 1 193 ? 4.472 7.880 3.398 1.00 93.56 193 ARG A C 1
ATOM 1417 O O . ARG A 1 193 ? 5.103 7.815 2.345 1.00 93.56 193 ARG A O 1
ATOM 1424 N N . TRP A 1 194 ? 5.057 8.098 4.575 1.00 94.44 194 TRP A N 1
ATOM 1425 C CA . TRP A 1 194 ? 6.491 8.332 4.704 1.00 94.44 194 TRP A CA 1
ATOM 1426 C C . TRP A 1 194 ? 7.328 7.222 4.059 1.00 94.44 194 TRP A C 1
ATOM 1428 O O . TRP A 1 194 ? 8.235 7.562 3.301 1.00 94.44 194 TRP A O 1
ATOM 1438 N N . PRO A 1 195 ? 7.044 5.916 4.259 1.00 93.69 195 PRO A N 1
ATOM 1439 C CA . PRO A 1 195 ? 7.848 4.882 3.621 1.00 93.69 195 PRO A CA 1
ATOM 1440 C C . PRO A 1 195 ? 7.808 4.956 2.100 1.00 93.69 195 PRO A C 1
ATOM 1442 O O . PRO A 1 195 ? 8.851 4.799 1.490 1.00 93.69 195 PRO A O 1
ATOM 1445 N N . ILE A 1 196 ? 6.661 5.262 1.485 1.00 93.50 196 ILE A N 1
ATOM 1446 C CA . ILE A 1 196 ? 6.575 5.418 0.025 1.00 93.50 196 ILE A CA 1
ATOM 1447 C C . ILE A 1 196 ? 7.468 6.573 -0.432 1.00 93.50 196 ILE A C 1
ATOM 1449 O O . ILE A 1 196 ? 8.255 6.408 -1.355 1.00 93.50 196 ILE A O 1
ATOM 1453 N N . ALA A 1 197 ? 7.406 7.720 0.249 1.00 94.50 197 ALA A N 1
ATOM 1454 C CA . ALA A 1 197 ? 8.235 8.877 -0.080 1.00 94.50 197 ALA A CA 1
ATOM 1455 C C . ALA A 1 197 ? 9.739 8.587 0.086 1.00 94.50 197 ALA A C 1
ATOM 1457 O O . ALA A 1 197 ? 10.538 8.902 -0.795 1.00 94.50 197 ALA A O 1
ATOM 1458 N N . ALA A 1 198 ? 10.123 7.962 1.202 1.00 94.88 198 ALA A N 1
ATOM 1459 C CA . ALA A 1 198 ? 11.511 7.625 1.500 1.00 94.88 198 ALA A CA 1
ATOM 1460 C C . ALA A 1 198 ? 12.049 6.546 0.553 1.00 94.88 198 ALA A C 1
ATOM 1462 O O . ALA A 1 198 ? 13.117 6.724 -0.029 1.00 94.88 198 ALA A O 1
ATOM 1463 N N . PHE A 1 199 ? 11.305 5.456 0.354 1.00 94.38 199 PHE A N 1
ATOM 1464 C CA . PHE A 1 199 ? 11.689 4.404 -0.581 1.00 94.38 199 PHE A CA 1
ATOM 1465 C C . PHE A 1 199 ? 11.670 4.888 -2.023 1.00 94.38 199 PHE A C 1
ATOM 1467 O O . PHE A 1 199 ? 12.534 4.459 -2.766 1.00 94.38 199 PHE A O 1
ATOM 1474 N N . GLY A 1 200 ? 10.777 5.795 -2.420 1.00 93.75 200 GLY A N 1
ATOM 1475 C CA . GLY A 1 200 ? 10.800 6.385 -3.759 1.00 93.75 200 GLY A CA 1
ATOM 1476 C C . GLY A 1 200 ? 12.027 7.256 -3.992 1.00 93.75 200 GLY A C 1
ATOM 1477 O O . GLY A 1 200 ? 12.710 7.100 -5.002 1.00 93.75 200 GLY A O 1
ATOM 1478 N N . ALA A 1 201 ? 12.390 8.103 -3.023 1.00 95.25 201 ALA A N 1
ATOM 1479 C CA . ALA A 1 201 ? 13.624 8.883 -3.098 1.00 95.25 201 ALA A CA 1
ATOM 1480 C C . ALA A 1 201 ? 14.868 7.980 -3.189 1.00 95.25 201 ALA A C 1
ATOM 1482 O O . ALA A 1 201 ? 15.726 8.204 -4.039 1.00 95.25 201 ALA A O 1
ATOM 1483 N N . LEU A 1 202 ? 14.939 6.928 -2.365 1.00 95.62 202 LEU A N 1
ATOM 1484 C CA . LEU A 1 202 ? 16.032 5.952 -2.412 1.00 95.62 202 LEU A CA 1
ATOM 1485 C C . LEU A 1 202 ? 16.025 5.145 -3.716 1.00 95.62 202 LEU A C 1
ATOM 1487 O O . LEU A 1 202 ? 17.075 4.978 -4.324 1.00 95.62 202 LEU A O 1
ATOM 1491 N N . ALA A 1 203 ? 14.860 4.681 -4.168 1.00 94.38 203 ALA A N 1
ATOM 1492 C CA . ALA A 1 203 ? 14.711 3.910 -5.398 1.00 94.38 203 ALA A CA 1
ATOM 1493 C C . ALA A 1 203 ? 15.163 4.703 -6.618 1.00 94.38 203 ALA A C 1
ATOM 1495 O O . ALA A 1 203 ? 15.861 4.152 -7.454 1.00 94.38 203 ALA A O 1
ATOM 1496 N N . THR A 1 204 ? 14.848 5.996 -6.657 1.00 94.50 204 THR A N 1
ATOM 1497 C CA . THR A 1 204 ? 15.269 6.910 -7.729 1.00 94.50 204 THR A CA 1
ATOM 1498 C C . THR A 1 204 ? 16.761 7.219 -7.682 1.00 94.50 204 THR A C 1
ATOM 1500 O O . THR A 1 204 ? 17.402 7.401 -8.714 1.00 94.50 204 THR A O 1
ATOM 1503 N N . HIS A 1 205 ? 17.336 7.308 -6.481 1.00 94.75 205 HIS A N 1
ATOM 1504 C CA . HIS A 1 205 ? 18.759 7.593 -6.326 1.00 94.75 205 HIS A CA 1
ATOM 1505 C C . HIS A 1 205 ? 19.643 6.386 -6.661 1.00 94.75 205 HIS A C 1
ATOM 1507 O O . HIS A 1 205 ? 20.740 6.560 -7.179 1.00 94.75 205 HIS A O 1
ATOM 1513 N N . PHE A 1 206 ? 19.169 5.177 -6.355 1.00 95.38 206 PHE A N 1
ATOM 1514 C CA . PHE A 1 206 ? 19.907 3.928 -6.548 1.00 95.38 206 PHE A CA 1
ATOM 1515 C C . PHE A 1 206 ? 19.402 3.083 -7.723 1.00 95.38 206 PHE A C 1
ATOM 1517 O O . PHE A 1 206 ? 19.835 1.941 -7.848 1.00 95.38 206 PHE A O 1
ATOM 1524 N N . GLU A 1 207 ? 18.483 3.613 -8.535 1.00 94.62 207 GLU A N 1
ATOM 1525 C CA . GLU A 1 207 ? 17.883 2.931 -9.693 1.00 94.62 207 GLU A CA 1
ATOM 1526 C C . GLU A 1 207 ? 17.387 1.519 -9.342 1.00 94.62 207 GLU A C 1
ATOM 1528 O O . GLU A 1 207 ? 17.716 0.518 -9.978 1.00 94.62 207 GLU A O 1
ATOM 1533 N N . LEU A 1 208 ? 16.623 1.411 -8.248 1.00 93.81 208 LEU A N 1
ATOM 1534 C CA . LEU A 1 208 ? 16.220 0.109 -7.710 1.00 93.81 208 LEU A CA 1
ATOM 1535 C C . LEU A 1 208 ? 15.231 -0.638 -8.615 1.00 93.81 208 LEU A C 1
ATOM 1537 O O . LEU A 1 208 ? 14.910 -1.787 -8.303 1.00 93.81 208 LEU A O 1
ATOM 1541 N N . GLY A 1 209 ? 14.713 -0.025 -9.684 1.00 92.25 209 GLY A N 1
ATOM 1542 C CA . GLY A 1 209 ? 13.841 -0.685 -10.656 1.00 92.25 209 GLY A CA 1
ATOM 1543 C C . GLY A 1 209 ? 12.485 -1.097 -10.072 1.00 92.25 209 GLY A C 1
ATOM 1544 O O . GLY A 1 209 ? 12.008 -2.211 -10.302 1.00 92.25 209 GLY A O 1
ATOM 1545 N N . THR A 1 210 ? 11.903 -0.249 -9.223 1.00 93.56 210 THR A N 1
ATOM 1546 C CA . THR A 1 210 ? 10.549 -0.413 -8.661 1.00 93.56 210 THR A CA 1
ATOM 1547 C C . THR A 1 210 ? 9.596 0.603 -9.284 1.00 93.56 210 THR A C 1
ATOM 1549 O O . THR A 1 210 ? 10.031 1.545 -9.937 1.00 93.56 210 THR A O 1
ATOM 1552 N N . SER A 1 211 ? 8.289 0.484 -9.056 1.00 93.00 211 SER A N 1
ATOM 1553 C CA . SER A 1 211 ? 7.330 1.500 -9.531 1.00 93.00 211 SER A CA 1
ATOM 1554 C C . SER A 1 211 ? 7.508 2.882 -8.881 1.00 93.00 211 SER A C 1
ATOM 1556 O O . SER A 1 211 ? 6.930 3.860 -9.354 1.00 93.00 211 SER A O 1
ATOM 1558 N N . LEU A 1 212 ? 8.305 2.972 -7.807 1.00 93.94 212 LEU A N 1
ATOM 1559 C CA . LEU A 1 212 ? 8.674 4.225 -7.137 1.00 93.94 212 LEU A CA 1
ATOM 1560 C C . LEU A 1 212 ? 9.966 4.845 -7.686 1.00 93.94 212 LEU A C 1
ATOM 1562 O O . LEU A 1 212 ? 10.352 5.946 -7.282 1.00 93.94 212 LEU A O 1
ATOM 1566 N N . ASP A 1 213 ? 10.655 4.119 -8.557 1.00 94.38 213 ASP A N 1
ATOM 1567 C CA . ASP A 1 213 ? 11.838 4.590 -9.243 1.00 94.38 213 ASP A CA 1
ATOM 1568 C C . ASP A 1 213 ? 11.423 5.451 -10.441 1.00 94.38 213 ASP A C 1
ATOM 1570 O O . ASP A 1 213 ? 10.862 4.960 -11.417 1.00 94.38 213 ASP A O 1
ATOM 1574 N N . VAL A 1 214 ? 11.659 6.758 -10.344 1.00 93.69 214 VAL A N 1
ATOM 1575 C CA . VAL A 1 214 ? 11.193 7.737 -11.338 1.00 93.69 214 VAL A CA 1
ATOM 1576 C C . VAL A 1 214 ? 12.331 8.339 -12.157 1.00 93.69 214 VAL A C 1
ATOM 1578 O O . VAL A 1 214 ? 12.112 9.338 -12.840 1.00 93.69 214 VAL A O 1
ATOM 1581 N N . HIS A 1 215 ? 13.542 7.769 -12.103 1.00 94.50 215 HIS A N 1
ATOM 1582 C CA . HIS A 1 215 ? 14.729 8.372 -12.725 1.00 94.50 215 HIS A CA 1
ATOM 1583 C C . HIS A 1 215 ? 14.572 8.573 -14.240 1.00 94.50 215 HIS A C 1
ATOM 1585 O O . HIS A 1 215 ? 15.056 9.568 -14.781 1.00 94.50 215 HIS A O 1
ATOM 1591 N N . THR A 1 216 ? 13.828 7.685 -14.908 1.00 93.94 216 THR A N 1
ATOM 1592 C CA . THR A 1 216 ? 13.544 7.746 -16.350 1.00 93.94 216 THR A CA 1
ATOM 1593 C C . THR A 1 216 ? 12.523 8.819 -16.741 1.00 93.94 216 THR A C 1
ATOM 1595 O O . THR A 1 216 ? 12.372 9.119 -17.925 1.00 93.94 216 THR A O 1
ATOM 1598 N N . ILE A 1 217 ? 11.813 9.414 -15.777 1.00 92.81 217 ILE A N 1
ATOM 1599 C CA . ILE A 1 217 ? 10.719 10.358 -16.027 1.00 92.81 217 ILE A CA 1
ATOM 1600 C C . ILE A 1 217 ? 11.252 11.787 -15.954 1.00 92.81 217 ILE A C 1
ATOM 1602 O O . ILE A 1 217 ? 11.349 12.383 -14.880 1.00 92.81 217 ILE A O 1
ATOM 1606 N N . THR A 1 218 ? 11.598 12.351 -17.106 1.00 93.69 218 THR A N 1
ATOM 1607 C CA . THR A 1 218 ? 12.127 13.721 -17.216 1.00 93.69 218 THR A CA 1
ATOM 1608 C C . THR A 1 218 ? 11.074 14.751 -17.592 1.00 93.69 218 THR A C 1
ATOM 1610 O O . THR A 1 218 ? 11.288 15.935 -17.363 1.00 93.69 218 THR A O 1
ATOM 1613 N N . GLU A 1 219 ? 9.937 14.323 -18.140 1.00 92.62 219 GLU A N 1
ATOM 1614 C CA . GLU A 1 219 ? 8.850 15.198 -18.576 1.00 92.62 219 GLU A CA 1
ATOM 1615 C C . GLU A 1 219 ? 7.515 14.720 -18.011 1.00 92.62 219 GLU A C 1
ATOM 1617 O O . GLU A 1 219 ? 7.124 13.562 -18.173 1.00 92.62 219 GLU A O 1
ATOM 1622 N N . PHE A 1 220 ? 6.797 15.621 -17.347 1.00 91.25 220 PHE A N 1
ATOM 1623 C CA . PHE A 1 220 ? 5.505 15.327 -16.733 1.00 91.25 220 PHE A CA 1
ATOM 1624 C C . PHE A 1 220 ? 4.609 16.567 -16.699 1.00 91.25 220 PHE A C 1
ATOM 1626 O O . PHE A 1 220 ? 5.040 17.694 -16.948 1.00 91.25 220 PHE A O 1
ATOM 1633 N N . ALA A 1 221 ? 3.327 16.362 -16.406 1.00 90.19 221 ALA A N 1
ATOM 1634 C CA . ALA A 1 221 ? 2.377 17.452 -16.240 1.00 90.19 221 ALA A CA 1
ATOM 1635 C C . ALA A 1 221 ? 2.416 17.997 -14.807 1.00 90.19 221 ALA A C 1
ATOM 1637 O O . ALA A 1 221 ? 2.215 17.245 -13.853 1.00 90.19 221 ALA A O 1
ATOM 1638 N N . ASN A 1 222 ? 2.599 19.310 -14.640 1.00 85.88 222 ASN A N 1
ATOM 1639 C CA . ASN A 1 222 ? 2.375 19.949 -13.345 1.00 85.88 222 ASN A CA 1
ATOM 1640 C C . ASN A 1 222 ? 0.865 19.969 -13.044 1.00 85.88 222 ASN A C 1
ATOM 1642 O O . ASN A 1 222 ? 0.124 20.652 -13.758 1.00 85.88 222 ASN A O 1
ATOM 1646 N N . PRO A 1 223 ? 0.391 19.282 -11.988 1.00 73.06 223 PRO A N 1
ATOM 1647 C CA . PRO A 1 223 ? -1.039 19.192 -11.700 1.00 73.06 223 PRO A CA 1
ATOM 1648 C C . PRO A 1 223 ? -1.657 20.532 -11.277 1.00 73.06 223 PRO A C 1
ATOM 1650 O O . PRO A 1 223 ? -2.867 20.702 -11.393 1.00 73.06 223 PRO A O 1
ATOM 1653 N N . PHE A 1 224 ? -0.853 21.488 -10.802 1.00 81.25 224 PHE A N 1
ATOM 1654 C CA . PHE A 1 224 ? -1.328 22.795 -10.342 1.00 81.25 224 PHE A CA 1
ATOM 1655 C C . PHE A 1 224 ? -1.355 23.834 -11.459 1.00 81.25 224 PHE A C 1
ATOM 1657 O O . PHE A 1 224 ? -2.315 24.588 -11.579 1.00 81.25 224 PHE A O 1
ATOM 1664 N N . ALA A 1 225 ? -0.299 23.874 -12.269 1.00 85.12 225 ALA A N 1
ATOM 1665 C CA . ALA A 1 225 ? -0.143 24.874 -13.322 1.00 85.12 225 ALA A CA 1
ATOM 1666 C C . ALA A 1 225 ? -0.653 24.404 -14.694 1.00 85.12 225 ALA A C 1
ATOM 1668 O O . ALA A 1 225 ? -0.720 25.212 -15.613 1.00 85.12 225 ALA A O 1
ATOM 1669 N N . GLN A 1 226 ? -1.002 23.117 -14.840 1.00 85.06 226 GLN A N 1
ATOM 1670 C CA . GLN A 1 226 ? -1.436 22.516 -16.108 1.00 85.06 226 GLN A CA 1
ATOM 1671 C C . GLN A 1 226 ? -0.467 22.825 -17.261 1.00 85.06 226 GLN A C 1
ATOM 1673 O O . GLN A 1 226 ? -0.873 23.105 -18.386 1.00 85.06 226 GLN A O 1
ATOM 1678 N N . MET A 1 227 ? 0.831 22.760 -16.967 1.00 89.06 227 MET A N 1
ATOM 1679 C CA . MET A 1 227 ? 1.914 22.985 -17.923 1.00 89.06 227 MET A CA 1
ATOM 1680 C C . MET A 1 227 ? 2.905 21.817 -17.886 1.00 89.06 227 MET A C 1
ATOM 1682 O O . MET A 1 227 ? 3.045 21.184 -16.829 1.00 89.06 227 MET A O 1
ATOM 1686 N N . PRO A 1 228 ? 3.590 21.516 -19.002 1.00 89.62 228 PRO A N 1
ATOM 1687 C CA . PRO A 1 228 ? 4.677 20.551 -18.995 1.00 89.62 228 PRO A CA 1
ATOM 1688 C C . PRO A 1 228 ? 5.828 21.072 -18.133 1.00 89.62 228 PRO A C 1
ATOM 1690 O O . PRO A 1 228 ? 6.161 22.259 -18.158 1.00 89.62 228 PRO A O 1
ATOM 1693 N N . VAL A 1 229 ? 6.423 20.173 -17.360 1.00 91.31 229 VAL A N 1
ATOM 1694 C CA . VAL A 1 229 ? 7.631 20.424 -16.579 1.00 91.31 229 VAL A CA 1
ATOM 1695 C C . VAL A 1 229 ? 8.683 19.427 -17.024 1.00 91.31 229 VAL A C 1
ATOM 1697 O O . VAL A 1 229 ? 8.433 18.221 -17.030 1.00 91.31 229 VAL A O 1
ATOM 1700 N N . SER A 1 230 ? 9.850 19.955 -17.379 1.00 94.25 230 SER A N 1
ATOM 1701 C CA . SER A 1 230 ? 11.038 19.174 -17.699 1.00 94.25 230 SER A CA 1
ATOM 1702 C C . SER A 1 230 ? 12.031 19.291 -16.546 1.00 94.25 230 SER A C 1
ATOM 1704 O O . SER A 1 230 ? 12.360 20.398 -16.123 1.00 94.25 230 SER A O 1
ATOM 1706 N N . VAL A 1 231 ? 12.510 18.159 -16.044 1.00 95.06 231 VAL A N 1
ATOM 1707 C CA . VAL A 1 231 ? 13.503 18.072 -14.965 1.00 95.06 231 VAL A CA 1
ATOM 1708 C C . VAL A 1 231 ? 14.687 17.225 -15.411 1.00 95.06 231 VAL A C 1
ATOM 1710 O O . VAL A 1 231 ? 14.548 16.311 -16.225 1.00 95.06 231 VAL A O 1
ATOM 1713 N N . ALA A 1 232 ? 15.866 17.507 -14.858 1.00 95.31 232 ALA A N 1
ATOM 1714 C CA . ALA A 1 232 ? 17.032 16.664 -15.091 1.00 95.31 232 ALA A CA 1
ATOM 1715 C C . ALA A 1 232 ? 16.893 15.317 -14.341 1.00 95.31 232 ALA A C 1
ATOM 1717 O O . ALA A 1 232 ? 16.408 15.317 -13.200 1.00 95.31 232 ALA A O 1
ATOM 1718 N N . PRO A 1 233 ? 17.342 14.189 -14.926 1.00 94.50 233 PRO A N 1
ATOM 1719 C CA . PRO A 1 233 ? 17.404 12.904 -14.227 1.00 94.50 233 PRO A CA 1
ATOM 1720 C C . PRO A 1 233 ? 18.192 13.001 -12.916 1.00 94.50 233 PRO A C 1
ATOM 1722 O O . PRO A 1 233 ? 19.198 13.708 -12.843 1.00 94.50 233 PRO A O 1
ATOM 1725 N N . HIS A 1 234 ? 17.728 12.303 -11.880 1.00 93.00 234 HIS A N 1
ATOM 1726 C CA . HIS A 1 234 ? 18.278 12.279 -10.515 1.00 93.00 234 HIS A CA 1
ATOM 1727 C C . HIS A 1 234 ? 18.357 13.641 -9.812 1.00 93.00 234 HIS A C 1
ATOM 1729 O O . HIS A 1 234 ? 18.938 13.748 -8.728 1.00 93.00 234 HIS A O 1
ATOM 1735 N N . SER A 1 235 ? 17.782 14.696 -10.392 1.00 96.06 235 SER A N 1
ATOM 1736 C CA . SER A 1 235 ? 17.757 16.002 -9.746 1.00 96.06 235 SER A CA 1
ATOM 1737 C C . SER A 1 235 ? 16.864 15.983 -8.507 1.00 96.06 235 SER A C 1
ATOM 1739 O O . SER A 1 235 ? 15.850 15.282 -8.438 1.00 96.06 235 SER A O 1
ATOM 1741 N N . THR A 1 236 ? 17.200 16.821 -7.526 1.00 95.69 236 THR A N 1
ATOM 1742 C CA . THR A 1 236 ? 16.340 17.043 -6.357 1.00 95.69 236 THR A CA 1
ATOM 1743 C C . THR A 1 236 ? 14.940 17.486 -6.780 1.00 95.69 236 THR A C 1
ATOM 1745 O O . THR A 1 236 ? 13.962 17.083 -6.159 1.00 95.69 236 THR A O 1
ATOM 1748 N N . GLU A 1 237 ? 14.823 18.267 -7.859 1.00 94.12 237 GLU A N 1
ATOM 1749 C CA . GLU A 1 237 ? 13.536 18.693 -8.414 1.00 94.12 237 GLU A CA 1
ATOM 1750 C C . GLU A 1 237 ? 12.695 17.506 -8.891 1.00 94.12 237 GLU A C 1
ATOM 1752 O O . GLU A 1 237 ? 11.521 17.426 -8.533 1.00 94.12 237 GLU A O 1
ATOM 1757 N N . GLN A 1 238 ? 13.285 16.548 -9.616 1.00 94.50 238 GLN A N 1
ATOM 1758 C CA . GLN A 1 238 ? 12.605 15.316 -10.031 1.00 94.50 238 GLN A CA 1
ATOM 1759 C C . GLN A 1 238 ? 12.080 14.540 -8.815 1.00 94.50 238 GLN A C 1
ATOM 1761 O O . GLN A 1 238 ? 10.898 14.203 -8.753 1.00 94.50 238 GLN A O 1
ATOM 1766 N N . ILE A 1 239 ? 12.931 14.314 -7.808 1.00 94.62 239 ILE A N 1
ATOM 1767 C CA . ILE A 1 239 ? 12.562 13.575 -6.590 1.00 94.62 239 ILE A CA 1
ATOM 1768 C C . ILE A 1 239 ? 11.456 14.308 -5.817 1.00 94.62 239 ILE A C 1
ATOM 1770 O O . ILE A 1 239 ? 10.511 13.684 -5.327 1.00 94.62 239 ILE A O 1
ATOM 1774 N N . VAL A 1 240 ? 11.543 15.634 -5.709 1.00 94.56 240 VAL A N 1
ATOM 1775 C CA . VAL A 1 240 ? 10.532 16.443 -5.025 1.00 94.56 240 VAL A CA 1
ATOM 1776 C C . VAL A 1 240 ? 9.200 16.380 -5.764 1.00 94.56 240 VAL A C 1
ATOM 1778 O O . VAL A 1 240 ? 8.183 16.108 -5.133 1.00 94.56 240 VAL A O 1
ATOM 1781 N N . TRP A 1 241 ? 9.179 16.592 -7.078 1.00 92.88 241 TRP A N 1
ATOM 1782 C CA . TRP A 1 241 ? 7.930 16.668 -7.836 1.00 92.88 241 TRP A CA 1
ATOM 1783 C C . TRP A 1 241 ? 7.252 15.320 -8.055 1.00 92.88 241 TRP A C 1
ATOM 1785 O O . TRP A 1 241 ? 6.024 15.255 -8.018 1.00 92.88 241 TRP A O 1
ATOM 1795 N N . LEU A 1 242 ? 8.024 14.255 -8.265 1.00 92.38 242 LEU A N 1
ATOM 1796 C CA . LEU A 1 242 ? 7.482 12.946 -8.630 1.00 92.38 242 LEU A CA 1
ATOM 1797 C C . LEU A 1 242 ? 7.340 11.994 -7.439 1.00 92.38 242 LEU A C 1
ATOM 1799 O O . LEU A 1 242 ? 6.488 11.113 -7.477 1.00 92.38 242 LEU A O 1
ATOM 1803 N N . ASN A 1 243 ? 8.107 12.188 -6.361 1.00 92.88 243 ASN A N 1
ATOM 1804 C CA . ASN A 1 243 ? 8.070 11.301 -5.196 1.00 92.88 243 ASN A CA 1
ATOM 1805 C C . ASN A 1 243 ? 7.604 12.006 -3.919 1.00 92.88 243 ASN A C 1
ATOM 1807 O O . ASN A 1 243 ? 6.567 11.641 -3.357 1.00 92.88 243 ASN A O 1
ATOM 1811 N N . LEU A 1 244 ? 8.333 13.018 -3.442 1.00 93.62 244 LEU A N 1
ATOM 1812 C CA . LEU A 1 244 ? 8.062 13.614 -2.127 1.00 93.62 244 LEU A CA 1
ATOM 1813 C C . LEU A 1 244 ? 6.759 14.422 -2.110 1.00 93.62 244 LEU A C 1
ATOM 1815 O O . LEU A 1 244 ? 5.927 14.223 -1.232 1.00 93.62 244 LEU A O 1
ATOM 1819 N N . GLY A 1 245 ? 6.555 15.309 -3.080 1.00 92.00 245 GLY A N 1
ATOM 1820 C CA . GLY A 1 245 ? 5.385 16.181 -3.180 1.00 92.00 245 GLY A CA 1
ATOM 1821 C C . GLY A 1 245 ? 4.068 15.401 -3.242 1.00 92.00 245 GLY A C 1
ATOM 1822 O O . GLY A 1 245 ? 3.191 15.644 -2.406 1.00 92.00 245 GLY A O 1
ATOM 1823 N N . PRO A 1 246 ? 3.918 14.421 -4.154 1.00 90.75 246 PRO A N 1
ATOM 1824 C CA . PRO A 1 246 ? 2.720 13.595 -4.219 1.00 90.75 246 PRO A CA 1
ATOM 1825 C C . PRO A 1 246 ? 2.440 12.853 -2.909 1.00 90.75 246 PRO A C 1
ATOM 1827 O O . PRO A 1 246 ? 1.314 12.888 -2.413 1.00 90.75 246 PRO A O 1
ATOM 1830 N N . ASN A 1 247 ? 3.459 12.229 -2.312 1.00 91.56 247 ASN A N 1
ATOM 1831 C CA . ASN A 1 247 ? 3.277 11.358 -1.151 1.00 91.56 247 ASN A CA 1
ATOM 1832 C C . ASN A 1 247 ? 3.202 12.089 0.193 1.00 91.56 247 ASN A C 1
ATOM 1834 O O . ASN A 1 247 ? 2.574 11.568 1.111 1.00 91.56 247 ASN A O 1
ATOM 1838 N N . LEU A 1 248 ? 3.807 13.268 0.330 1.00 91.69 248 LEU A N 1
ATOM 1839 C CA . LEU A 1 248 ? 3.861 14.010 1.596 1.00 91.69 248 LEU A CA 1
ATOM 1840 C C . LEU A 1 248 ? 2.933 15.229 1.632 1.00 91.69 248 LEU A C 1
ATOM 1842 O O . LEU A 1 248 ? 2.621 15.699 2.724 1.00 91.69 248 LEU A O 1
ATOM 1846 N N . LEU A 1 249 ? 2.462 15.720 0.479 1.00 90.00 249 LEU A N 1
ATOM 1847 C CA . LEU A 1 249 ? 1.590 16.897 0.403 1.00 90.00 249 LEU A CA 1
ATOM 1848 C C . LEU A 1 249 ? 0.266 16.597 -0.303 1.00 90.00 249 LEU A C 1
ATOM 1850 O O . LEU A 1 249 ? -0.789 16.655 0.329 1.00 90.00 249 LEU A O 1
ATOM 1854 N N . LEU A 1 250 ? 0.307 16.260 -1.597 1.00 89.12 250 LEU A N 1
ATOM 1855 C CA . LEU A 1 250 ? -0.899 16.197 -2.432 1.00 89.12 250 LEU A CA 1
ATOM 1856 C C . LEU A 1 250 ? -1.851 15.087 -1.984 1.00 89.12 250 LEU A C 1
ATOM 1858 O O . LEU A 1 250 ? -3.011 15.343 -1.656 1.00 89.12 250 LEU A O 1
ATOM 1862 N N . LEU A 1 251 ? -1.366 13.847 -1.965 1.00 88.75 251 LEU A N 1
ATOM 1863 C CA . LEU A 1 251 ? -2.198 12.702 -1.639 1.00 88.75 251 LEU A CA 1
ATOM 1864 C C . LEU A 1 251 ? -2.626 12.706 -0.165 1.00 88.75 251 LEU A C 1
ATOM 1866 O O . LEU A 1 251 ? -3.810 12.476 0.074 1.00 88.75 251 LEU A O 1
ATOM 1870 N N . PRO A 1 252 ? -1.773 13.037 0.830 1.00 87.75 252 PRO A N 1
ATOM 1871 C CA . PRO A 1 252 ? -2.258 13.290 2.182 1.00 87.75 252 PRO A CA 1
ATOM 1872 C C . PRO A 1 252 ? -3.400 14.303 2.226 1.00 87.75 252 PRO A C 1
ATOM 1874 O O . PRO A 1 252 ? -4.423 14.017 2.842 1.00 87.75 252 PRO A O 1
ATOM 1877 N N . GLY A 1 253 ? -3.280 15.428 1.512 1.00 87.50 253 GLY A N 1
ATOM 1878 C CA . GLY A 1 253 ? -4.342 16.429 1.399 1.00 87.50 253 GLY A CA 1
ATOM 1879 C C . GLY A 1 253 ? -5.665 15.851 0.885 1.00 87.50 253 GLY A C 1
ATOM 1880 O O . GLY A 1 253 ? -6.716 16.118 1.464 1.00 87.50 253 GLY A O 1
ATOM 1881 N N . LEU A 1 254 ? -5.627 14.996 -0.141 1.00 86.38 254 LEU A N 1
ATOM 1882 C CA . LEU A 1 254 ? -6.820 14.302 -0.650 1.00 86.38 254 LEU A CA 1
ATOM 1883 C C . LEU A 1 254 ? -7.394 13.303 0.367 1.00 86.38 254 LEU A C 1
ATOM 1885 O O . LEU A 1 254 ? -8.605 13.256 0.594 1.00 86.38 254 LEU A O 1
ATOM 1889 N N . TYR A 1 255 ? -6.528 12.528 1.022 1.00 82.94 255 TYR A N 1
ATOM 1890 C CA . TYR A 1 255 ? -6.928 11.555 2.038 1.00 82.94 255 TYR A CA 1
ATOM 1891 C C . TYR A 1 255 ? -7.547 12.223 3.265 1.00 82.94 255 TYR A C 1
ATOM 1893 O O . TYR A 1 255 ? -8.509 11.684 3.811 1.00 82.94 255 TYR A O 1
ATOM 1901 N N . LEU A 1 256 ? -7.069 13.405 3.663 1.00 83.75 256 LEU A N 1
ATOM 1902 C CA . LEU A 1 256 ? -7.632 14.188 4.761 1.00 83.75 256 LEU A CA 1
ATOM 1903 C C . LEU A 1 256 ? -9.134 14.450 4.578 1.00 83.75 256 LEU A C 1
ATOM 1905 O O . LEU A 1 256 ? -9.881 14.318 5.544 1.00 83.75 256 LEU A O 1
ATOM 1909 N N . PHE A 1 257 ? -9.596 14.770 3.363 1.00 82.56 257 PHE A N 1
ATOM 1910 C CA . PHE A 1 257 ? -11.025 14.995 3.114 1.00 82.56 257 PHE A CA 1
ATOM 1911 C C . PHE A 1 257 ? -11.851 13.727 3.373 1.00 82.56 257 PHE A C 1
ATOM 1913 O O . PHE A 1 257 ? -12.854 13.772 4.085 1.00 82.56 257 PHE A O 1
ATOM 1920 N N . SER A 1 258 ? -11.400 12.579 2.858 1.00 80.75 258 SER A N 1
ATOM 1921 C CA . SER A 1 258 ? -12.093 11.296 3.048 1.00 80.75 258 SER A CA 1
ATOM 1922 C C . SER A 1 258 ? -12.022 10.780 4.492 1.00 80.75 258 SER A C 1
ATOM 1924 O O . SER A 1 258 ? -13.050 10.506 5.111 1.00 80.75 258 SER A O 1
ATOM 1926 N N . ALA A 1 259 ? -10.821 10.681 5.063 1.00 78.00 259 ALA A N 1
ATOM 1927 C CA . ALA A 1 259 ? -10.596 10.133 6.393 1.00 78.00 259 ALA A CA 1
ATOM 1928 C C . ALA A 1 259 ? -11.109 11.079 7.486 1.00 78.00 259 ALA A C 1
ATOM 1930 O O . ALA A 1 259 ? -11.646 10.614 8.491 1.00 78.00 259 ALA A O 1
ATOM 1931 N N . GLY A 1 260 ? -11.012 12.394 7.272 1.00 80.44 260 GLY A N 1
ATOM 1932 C CA . GLY A 1 260 ? -11.605 13.406 8.139 1.00 80.44 260 GLY A CA 1
ATOM 1933 C C . GLY A 1 260 ? -13.131 13.336 8.144 1.00 80.44 260 GLY A C 1
ATOM 1934 O O . GLY A 1 260 ? -13.728 13.342 9.218 1.00 80.44 260 GLY A O 1
ATOM 1935 N N . GLY A 1 261 ? -13.763 13.167 6.976 1.00 82.81 261 GLY A N 1
ATOM 1936 C CA . GLY A 1 261 ? -15.208 12.942 6.874 1.00 82.81 261 GLY A CA 1
ATOM 1937 C C . GLY A 1 261 ? -15.667 11.678 7.610 1.00 82.81 261 GLY A C 1
ATOM 1938 O O . GLY A 1 261 ? -16.646 11.717 8.354 1.00 82.81 261 GLY A O 1
ATOM 1939 N N . ILE A 1 262 ? -14.923 10.574 7.480 1.00 81.25 262 ILE A N 1
ATOM 1940 C CA . ILE A 1 262 ? -15.200 9.326 8.212 1.00 81.25 262 ILE A CA 1
ATOM 1941 C C . ILE A 1 262 ? -15.030 9.529 9.720 1.00 81.25 262 ILE A C 1
ATOM 1943 O O . ILE A 1 262 ? -15.913 9.153 10.488 1.00 81.25 262 ILE A O 1
ATOM 1947 N N . ALA A 1 263 ? -13.927 10.141 10.159 1.00 76.94 263 ALA A N 1
ATOM 1948 C CA . ALA A 1 263 ? -13.681 10.408 11.573 1.00 76.94 263 ALA A CA 1
ATOM 1949 C C . ALA A 1 263 ? -14.780 11.290 12.181 1.00 76.94 263 ALA A C 1
ATOM 1951 O O . ALA A 1 263 ? -15.268 10.989 13.269 1.00 76.94 263 ALA A O 1
ATOM 1952 N N . PHE A 1 264 ? -15.211 12.327 11.458 1.00 82.31 264 PHE A N 1
ATOM 1953 C CA . PHE A 1 264 ? -16.328 13.182 11.846 1.00 82.31 264 PHE A CA 1
ATOM 1954 C C . PHE A 1 264 ? -17.633 12.389 11.975 1.00 82.31 264 PHE A C 1
ATOM 1956 O O . PHE A 1 264 ? -18.283 12.456 13.015 1.00 82.31 264 PHE A O 1
ATOM 1963 N N . ALA A 1 265 ? -17.995 11.598 10.961 1.00 83.06 265 ALA A N 1
ATOM 1964 C CA . ALA A 1 265 ? -19.223 10.806 10.975 1.00 83.06 265 ALA A CA 1
ATOM 1965 C C . ALA A 1 265 ? -19.249 9.816 12.149 1.00 83.06 265 ALA A C 1
ATOM 1967 O O . ALA A 1 265 ? -20.231 9.756 12.887 1.00 83.06 265 ALA A O 1
ATOM 1968 N N . VAL A 1 266 ? -18.157 9.077 12.373 1.00 77.31 266 VAL A N 1
ATOM 1969 C CA . VAL A 1 266 ? -18.069 8.129 13.494 1.00 77.31 266 VAL A CA 1
ATOM 1970 C C . VAL A 1 266 ? -18.112 8.866 14.833 1.00 77.31 266 VAL A C 1
ATOM 1972 O O . VAL A 1 266 ? -18.824 8.426 15.732 1.00 77.31 266 VAL A O 1
ATOM 1975 N N . ALA A 1 267 ? -17.420 10.002 14.969 1.00 77.25 267 ALA A N 1
ATOM 1976 C CA . ALA A 1 267 ? -17.477 10.812 16.185 1.00 77.25 267 ALA A CA 1
ATOM 1977 C C . ALA A 1 267 ? -18.905 11.296 16.476 1.00 77.25 267 ALA A C 1
ATOM 1979 O O . ALA A 1 267 ? -19.347 11.201 17.617 1.00 77.25 267 ALA A O 1
ATOM 1980 N N . MET A 1 268 ? -19.656 11.731 15.460 1.00 80.69 268 MET A N 1
ATOM 1981 C CA . MET A 1 268 ? -21.062 12.118 15.615 1.00 80.69 268 MET A CA 1
ATOM 1982 C C . MET A 1 268 ? -21.928 10.952 16.105 1.00 80.69 268 MET A C 1
ATOM 1984 O O . MET A 1 268 ? -22.702 11.137 17.037 1.00 80.69 268 MET A O 1
ATOM 1988 N N . PHE A 1 269 ? -21.761 9.744 15.555 1.00 80.56 269 PHE A N 1
ATOM 1989 C CA . PHE A 1 269 ? -22.496 8.559 16.020 1.00 80.56 269 PHE A CA 1
ATOM 1990 C C . PHE A 1 269 ? -22.147 8.149 17.457 1.00 80.56 269 PHE A C 1
ATOM 1992 O O . PHE A 1 269 ? -23.011 7.656 18.180 1.00 80.56 269 PHE A O 1
ATOM 1999 N N . VAL A 1 270 ? -20.888 8.322 17.869 1.00 76.12 270 VAL A N 1
ATOM 2000 C CA . VAL A 1 270 ? -20.424 7.970 19.221 1.00 76.12 270 VAL A CA 1
ATOM 2001 C C . VAL A 1 270 ? -20.859 9.013 20.252 1.00 76.12 270 VAL A C 1
ATOM 2003 O O . VAL A 1 270 ? -21.256 8.647 21.356 1.00 76.12 270 VAL A O 1
ATOM 2006 N N . LEU A 1 271 ? -20.777 10.301 19.910 1.00 75.06 271 LEU A N 1
ATOM 2007 C CA . LEU A 1 271 ? -21.107 11.409 20.812 1.00 75.06 271 LEU A CA 1
ATOM 2008 C C . LEU A 1 271 ? -22.614 11.677 20.899 1.00 75.06 271 LEU A C 1
ATOM 2010 O O . LEU A 1 271 ? -23.084 12.123 21.942 1.00 75.06 271 LEU A O 1
ATOM 2014 N N . HIS A 1 272 ? -23.363 11.378 19.837 1.00 78.62 272 HIS A N 1
ATOM 2015 C CA . HIS A 1 272 ? -24.816 11.530 19.770 1.00 78.62 272 HIS A CA 1
ATOM 2016 C C . HIS A 1 272 ? -25.474 10.176 19.475 1.00 78.62 272 HIS A C 1
ATOM 2018 O O . HIS A 1 272 ? -26.009 9.974 18.379 1.00 78.62 272 HIS A O 1
ATOM 2024 N N . PRO A 1 273 ? -25.417 9.214 20.417 1.00 72.12 273 PRO A N 1
ATOM 2025 C CA . PRO A 1 273 ? -26.100 7.946 20.232 1.00 72.12 273 PRO A CA 1
ATOM 2026 C C . PRO A 1 273 ? -27.598 8.222 20.031 1.00 72.12 273 PRO A C 1
ATOM 2028 O O . PRO A 1 273 ? -28.164 9.031 20.770 1.00 72.12 273 PRO A O 1
ATOM 2031 N N . PRO A 1 274 ? -28.250 7.592 19.040 1.00 67.25 274 PRO A N 1
ATOM 2032 C CA . PRO A 1 274 ? -29.665 7.818 18.790 1.00 67.25 274 PRO A CA 1
ATOM 2033 C C . PRO A 1 274 ? -30.458 7.511 20.063 1.00 67.25 274 PRO A C 1
ATOM 2035 O O . PRO A 1 274 ? -30.356 6.410 20.609 1.00 67.25 274 PRO A O 1
ATOM 2038 N N . GLU A 1 275 ? -31.235 8.491 20.529 1.00 64.38 275 GLU A N 1
ATOM 2039 C CA . GLU A 1 275 ? -32.196 8.377 21.631 1.00 64.38 275 GLU A CA 1
ATOM 2040 C C . GLU A 1 275 ? -33.330 7.421 21.228 1.00 64.38 275 GLU A C 1
ATOM 2042 O O . GLU A 1 275 ? -34.457 7.808 20.949 1.00 64.38 275 GLU A O 1
ATOM 2047 N N . ALA A 1 276 ? -33.021 6.136 21.110 1.00 52.84 276 ALA A N 1
ATOM 2048 C CA . ALA A 1 276 ? -33.943 5.124 20.626 1.00 52.84 276 ALA A CA 1
ATOM 2049 C C . ALA A 1 276 ? -33.862 3.902 21.535 1.00 52.84 276 ALA A C 1
ATOM 2051 O O . ALA A 1 276 ? -33.297 2.872 21.165 1.00 52.84 276 ALA A O 1
ATOM 2052 N N . ARG A 1 277 ? -34.405 4.053 22.752 1.00 49.81 277 ARG A N 1
ATOM 2053 C CA . ARG A 1 277 ? -34.949 2.950 23.574 1.00 49.81 277 ARG A CA 1
ATOM 2054 C C . ARG A 1 277 ? -35.712 3.393 24.834 1.00 49.81 277 ARG A C 1
ATOM 2056 O O . ARG A 1 277 ? -35.896 2.587 25.736 1.00 49.81 277 ARG A O 1
ATOM 2063 N N . SER A 1 278 ? -36.178 4.639 24.916 1.00 50.66 278 SER A N 1
ATOM 2064 C CA . SER A 1 278 ? -36.973 5.127 26.057 1.00 50.66 278 SER A CA 1
ATOM 2065 C C . SER A 1 278 ? -38.490 5.119 25.828 1.00 50.66 278 SER A C 1
ATOM 2067 O O . SER A 1 278 ? -39.217 5.555 26.713 1.00 50.66 278 SER A O 1
ATOM 2069 N N . HIS A 1 279 ? -38.993 4.596 24.701 1.00 52.88 279 HIS A N 1
ATOM 2070 C CA . HIS A 1 279 ? -40.423 4.694 24.371 1.00 52.88 279 HIS A CA 1
ATOM 2071 C C . HIS A 1 279 ? -41.256 3.401 24.398 1.00 52.88 279 HIS A C 1
ATOM 2073 O O . HIS A 1 279 ? -42.442 3.490 24.107 1.00 52.88 279 HIS A O 1
ATOM 2079 N N . ASP A 1 280 ? -40.717 2.243 24.811 1.00 53.69 280 ASP A N 1
ATOM 2080 C CA . ASP A 1 280 ? -41.425 0.954 24.626 1.00 53.69 280 ASP A CA 1
ATOM 2081 C C . ASP A 1 280 ? -41.657 0.085 25.881 1.00 53.69 280 ASP A C 1
ATOM 2083 O O . ASP A 1 280 ? -41.844 -1.125 25.785 1.00 53.69 280 ASP A O 1
ATOM 2087 N N . THR A 1 281 ? -41.720 0.674 27.079 1.00 54.12 281 THR A N 1
ATOM 2088 C CA . THR A 1 281 ? -42.207 -0.041 28.287 1.00 54.12 281 THR A CA 1
ATOM 2089 C C . THR A 1 281 ? -43.112 0.800 29.189 1.00 54.12 281 THR A C 1
ATOM 2091 O O . THR A 1 281 ? -43.211 0.558 30.389 1.00 54.12 281 THR A O 1
ATOM 2094 N N . SER A 1 282 ? -43.851 1.752 28.617 1.00 52.47 282 SER A N 1
ATOM 2095 C CA . SER A 1 282 ? -45.039 2.328 29.262 1.00 52.47 282 SER A CA 1
ATOM 2096 C C . SER A 1 282 ? -46.337 1.871 28.590 1.00 52.47 282 SER A C 1
ATOM 2098 O O . SER A 1 282 ? -47.329 2.594 28.590 1.00 52.47 282 SER A O 1
ATOM 2100 N N . VAL A 1 283 ? -46.387 0.633 28.076 1.00 58.38 283 VAL A N 1
ATOM 2101 C CA . VAL A 1 283 ? -47.678 -0.060 27.988 1.00 58.38 283 VAL A CA 1
ATOM 2102 C C . VAL A 1 283 ? -48.069 -0.437 29.411 1.00 58.38 283 VAL A C 1
ATOM 2104 O O . VAL A 1 283 ? -47.659 -1.455 29.965 1.00 58.38 283 VAL A O 1
ATOM 2107 N N . GLN A 1 284 ? -48.820 0.489 30.002 1.00 54.47 284 GLN A N 1
ATOM 2108 C CA . GLN A 1 284 ? -49.689 0.331 31.152 1.00 54.47 284 GLN A CA 1
ATOM 2109 C C . GLN A 1 284 ? -50.311 -1.074 31.169 1.00 54.47 284 GLN A C 1
ATOM 2111 O O . GLN A 1 284 ? -51.319 -1.325 30.511 1.00 54.47 284 GLN A O 1
ATOM 2116 N N . SER A 1 285 ? -49.761 -1.985 31.974 1.00 56.72 285 SER A N 1
ATOM 2117 C CA . SER A 1 285 ? -50.589 -3.037 32.561 1.00 56.72 285 SER A CA 1
ATOM 2118 C C . SER A 1 285 ? -51.420 -2.361 33.644 1.00 56.72 285 SER A C 1
ATOM 2120 O O . SER A 1 285 ? -51.052 -2.293 34.814 1.00 56.72 285 SER A O 1
ATOM 2122 N N . GLY A 1 286 ? -52.520 -1.749 33.206 1.00 57.88 286 GLY A N 1
ATOM 2123 C CA . GLY A 1 286 ? -53.573 -1.316 34.101 1.00 57.88 286 GLY A CA 1
ATOM 2124 C C . GLY A 1 286 ? -54.036 -2.530 34.889 1.00 57.88 286 GLY A C 1
ATOM 2125 O O . GLY A 1 286 ? -54.639 -3.442 34.332 1.00 57.88 286 GLY A O 1
ATOM 2126 N N . THR A 1 287 ? -53.723 -2.554 36.177 1.00 58.66 287 THR A N 1
ATOM 2127 C CA . THR A 1 287 ? -54.432 -3.355 37.165 1.00 58.66 287 THR A CA 1
ATOM 2128 C C . THR A 1 287 ? -55.879 -2.862 37.198 1.00 58.66 287 THR A C 1
ATOM 2130 O O . THR A 1 287 ? -56.113 -1.722 37.611 1.00 58.66 287 THR A O 1
ATOM 2133 N N . PRO A 1 288 ? -56.879 -3.666 36.792 1.00 57.53 288 PRO A N 1
ATOM 2134 C CA . PRO A 1 288 ? -58.261 -3.338 37.078 1.00 57.53 288 PRO A CA 1
ATOM 2135 C C . PRO A 1 288 ? -58.484 -3.634 38.559 1.00 57.53 288 PRO A C 1
ATOM 2137 O O . PRO A 1 288 ? -58.452 -4.785 38.998 1.00 57.53 288 PRO A O 1
ATOM 2140 N N . GLY A 1 289 ? -58.657 -2.574 39.339 1.00 61.09 289 GLY A N 1
ATOM 2141 C CA . GLY A 1 289 ? -59.213 -2.675 40.676 1.00 61.09 289 GLY A CA 1
ATOM 2142 C C . GLY A 1 289 ? -60.691 -3.078 40.630 1.00 61.09 289 GLY A C 1
ATOM 2143 O O . GLY A 1 289 ? -61.440 -2.597 39.785 1.00 61.09 289 GLY A O 1
ATOM 2144 N N . THR A 1 290 ? -61.040 -3.924 41.603 1.00 55.28 290 THR A N 1
ATOM 2145 C CA . THR A 1 290 ? -62.335 -4.092 42.291 1.00 55.28 290 THR A CA 1
ATOM 2146 C C . THR A 1 290 ? -63.545 -4.642 41.517 1.00 55.28 290 THR A C 1
ATOM 2148 O O . THR A 1 290 ? -64.175 -3.963 40.711 1.00 55.28 290 THR A O 1
ATOM 2151 N N . ARG A 1 291 ? -64.011 -5.833 41.920 1.00 51.59 291 ARG A N 1
ATOM 2152 C CA . ARG A 1 291 ? -64.998 -6.018 43.004 1.00 51.59 291 ARG A CA 1
ATOM 2153 C C . ARG A 1 291 ? -64.910 -7.421 43.592 1.00 51.59 291 ARG A C 1
ATOM 2155 O O . ARG A 1 291 ? -64.642 -8.355 42.811 1.00 51.59 291 ARG A O 1
#

Radius of gyration: 23.58 Å; chains: 1; bounding box: 85×50×71 Å

Foldseek 3Di:
DVLQVVLVVLLVLLLLLLVCLQPVVSLQVSLVVLQVVLVVLLVQLVVVFDKAKAFAWAWAWFDDPLDTDIDTHTQDMAIARSNQLSVLSNVLSNVSSVVSVVVNVPPDPVPCSDDPPPPPDDSLPSLLCQLVSQVVSLQSCRNRNHRCSCNPPCNSVSRNVSSLLSLLLSLLVPDLDLVVSLVVSLVSQLSSLVVQLVVLLVCCQVVVRHNSNCQVPQWHADPVPRDIHGHHGNDPVSSVRRRVCVRRPVVSVVVSVVSSVSSVVSNCCVNCPPPPDPPPPPPDPDDDDDD